Protein 3C8U (pdb70)

Radius of gyration: 16.97 Å; Cα contacts (8 Å, |Δi|>4): 370; chains: 1; bounding box: 39×45×42 Å

B-factor: mean 27.07, std 9.68, range [12.99, 68.15]

CATH classification: 3.40.50.300

Solvent-accessible surface area: 10186 Å² total

Foldseek 3Di:
DDLLVVLVLVVVLDDPPDPFAAEEEEAEAQQLPSVVNLAVSQVSNVVVVAREDEAELLFFDAPVVCVVVVNNLQRQAPVRGPLVVVLVQLVCRGHPAKDWAWDADVVVRHIGGRPDMDHNSHRYYYYYYHQCFFADPSSPVNVVSHSFYEYEDDDVSSLVSQLVVVVVVVDDNVRSNVSCVPRRVVRNVNSVVGGHDGRYYDD

Sequence (203 aa):
GTLAALCQGVLLERLDPRQPGRQLVALSGAPGSGKKSTLSNPLAAALSAQGLPAEEVVPDGFHLDNRLLEEPRGLLPRKGAPETFDFEEGFQRLCHALKHQERRVIYPLFDRARDIAIIAGAAEVGPECRRVAIIEGNYLLFDAPGWRDLTTAIWDVSIRLEVPADLEARLVQRWLDHGLNHDAAVARAQGNDLANARAIEEAARLPADLTWP

Nearest PDB structures (foldseek):
  3c8u-assembly1_A  TM=1.004E+00  e=7.555E-44  Ruegeria sp. TM1040
  5xmb-assembly2_D  TM=8.307E-01  e=5.964E-13  Mycobacterium tuberculosis H37Rv
  5xlw-assembly1_A  TM=7.956E-01  e=5.591E-13  Mycobacterium tuberculosis H37Rv
  5xlv-assembly1_B  TM=7.683E-01  e=6.785E-13  Mycobacterium tuberculosis H37Rv
  5xmb-assembly2_C  TM=8.214E-01  e=1.600E-11  Mycobacterium tuberculosis H37Rv

Organism: Ruegeria sp. (strain TM1040) (NCBI:txid292414)

Secondary structure (P-SEA, 3-state):
ccaaaaaaaaaaacccccccbbbbbbbbcccccccccaaaaaaaaaaaccccccccccccccaaaaaaaccccccccccccaaaaaaaaaaaaacccccccccccccccccccccccccccccccccccccccccccccccccccccbbbbbccccaaaaaaaaaaaaacccaaaaaaaaaccaaaaaaaaaacccccccccc

InterPro domains:
  IPR027417 P-loop containing nucleoside triphosphate hydrolase [G3DSA:3.40.50.300] (1-207)
  IPR027417 P-loop containing nucleoside triphosphate hydrolase [SSF52540] (10-201)

Structure (mmCIF, N/CA/C/O backbone):
data_3C8U
#
_entry.id   3C8U
#
_cell.length_a   102.280
_cell.length_b   102.280
_cell.length_c   116.630
_cell.angle_alpha   90.000
_cell.angle_beta   90.000
_cell.angle_gamma   120.000
#
_symmetry.space_group_name_H-M   'H 3 2'
#
loop_
_entity.id
_entity.type
_entity.pdbx_description
1 polymer Fructokinase
2 water water
#
loop_
_atom_site.group_PDB
_atom_site.id
_atom_site.type_symbol
_atom_site.label_atom_id
_atom_site.label_alt_id
_atom_site.label_comp_id
_atom_site.label_asym_id
_atom_site.label_entity_id
_atom_site.label_seq_id
_atom_site.pdbx_PDB_ins_code
_atom_site.Cartn_x
_atom_site.Cartn_y
_atom_site.Cartn_z
_atom_site.occupancy
_atom_site.B_iso_or_equiv
_atom_site.auth_seq_id
_atom_site.auth_comp_id
_atom_site.auth_asym_id
_atom_site.auth_atom_id
_atom_site.pdbx_PDB_model_num
ATOM 1 N N . GLY A 1 1 ? 4.405 22.454 43.723 1.00 55.80 0 GLY A N 1
ATOM 2 C CA . GLY A 1 1 ? 3.131 22.103 44.413 1.00 56.11 0 GLY A CA 1
ATOM 3 C C . GLY A 1 1 ? 3.369 20.968 45.381 1.00 54.51 0 GLY A C 1
ATOM 4 O O . GLY A 1 1 ? 2.443 20.257 45.800 1.00 56.15 0 GLY A O 1
ATOM 13 N N . THR A 1 3 ? 5.989 20.094 48.835 1.00 30.66 2 THR A N 1
ATOM 14 C CA . THR A 1 3 ? 6.980 20.469 49.832 1.00 26.81 2 THR A CA 1
ATOM 15 C C . THR A 1 3 ? 8.044 19.365 49.936 1.00 24.56 2 THR A C 1
ATOM 16 O O . THR A 1 3 ? 7.850 18.227 49.465 1.00 22.66 2 THR A O 1
ATOM 20 N N . LEU A 1 4 ? 9.183 19.726 50.511 1.00 22.40 3 LEU A N 1
ATOM 21 C CA . LEU A 1 4 ? 10.241 18.759 50.737 1.00 23.98 3 LEU A CA 1
ATOM 22 C C . LEU A 1 4 ? 9.693 17.710 51.692 1.00 22.24 3 LEU A C 1
ATOM 23 O O . LEU A 1 4 ? 10.026 16.547 51.606 1.00 19.24 3 LEU A O 1
ATOM 28 N N . ALA A 1 5 ? 8.815 18.135 52.587 1.00 23.11 4 ALA A N 1
ATOM 29 C CA . ALA A 1 5 ? 8.372 17.255 53.669 1.00 21.01 4 ALA A CA 1
ATOM 30 C C . ALA A 1 5 ? 7.553 16.149 53.044 1.00 20.65 4 ALA A C 1
ATOM 31 O O . ALA A 1 5 ? 7.663 14.981 53.414 1.00 19.09 4 ALA A O 1
ATOM 33 N N . ALA A 1 6 ? 6.766 16.538 52.049 1.00 19.75 5 ALA A N 1
ATOM 34 C CA . ALA A 1 6 ? 5.864 15.611 51.366 1.00 17.96 5 ALA A CA 1
ATOM 35 C C . ALA A 1 6 ? 6.663 14.700 50.436 1.00 21.73 5 ALA A C 1
ATOM 36 O O . ALA A 1 6 ? 6.319 13.533 50.245 1.00 18.90 5 ALA A O 1
ATOM 38 N N . LEU A 1 7 ? 7.755 15.243 49.898 1.00 20.50 6 LEU A N 1
ATOM 39 C CA . LEU A 1 7 ? 8.668 14.469 49.036 1.00 18.09 6 LEU A CA 1
ATOM 40 C C . LEU A 1 7 ? 9.328 13.379 49.874 1.00 20.90 6 LEU A C 1
ATOM 41 O O . LEU A 1 7 ? 9.380 12.220 49.493 1.00 20.34 6 LEU A O 1
ATOM 46 N N . CYS A 1 8 ? 9.821 13.780 51.037 1.00 16.82 7 CYS A N 1
ATOM 47 C CA . CYS A 1 8 ? 10.510 12.858 51.921 1.00 17.36 7 CYS A CA 1
ATOM 48 C C . CYS A 1 8 ? 9.562 11.721 52.282 1.00 15.44 7 CYS A C 1
ATOM 49 O O . CYS A 1 8 ? 9.889 10.547 52.175 1.00 15.00 7 CYS A O 1
ATOM 52 N N . GLN A 1 9 ? 8.341 12.099 52.628 1.00 16.43 8 GLN A N 1
ATOM 53 C CA . GLN A 1 9 ? 7.328 11.139 53.084 1.00 16.83 8 GLN A CA 1
ATOM 54 C C . GLN A 1 9 ? 6.929 10.211 51.940 1.00 15.58 8 GLN A C 1
ATOM 55 O O . GLN A 1 9 ? 6.817 9.005 52.129 1.00 15.44 8 GLN A O 1
ATOM 61 N N . GLY A 1 10 ? 6.837 10.780 50.742 1.00 16.89 9 GLY A N 1
ATOM 62 C CA . GLY A 1 10 ? 6.476 10.009 49.552 1.00 17.42 9 GLY A CA 1
ATOM 63 C C . GLY A 1 10 ? 7.508 8.961 49.190 1.00 18.39 9 GLY A C 1
ATOM 64 O O 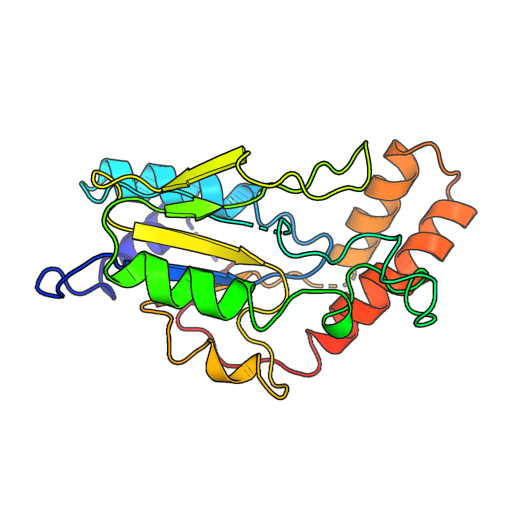. GLY A 1 10 ? 7.198 7.827 48.814 1.00 19.34 9 GLY A O 1
ATOM 65 N N . VAL A 1 11 ? 8.772 9.326 49.368 1.00 17.10 10 VAL A N 1
ATOM 66 C CA . VAL A 1 11 ? 9.871 8.383 49.155 1.00 17.01 10 VAL A CA 1
ATOM 67 C C . VAL A 1 11 ? 9.786 7.277 50.182 1.00 18.25 10 VAL A C 1
ATOM 68 O O . VAL A 1 11 ? 9.815 6.079 49.848 1.00 16.52 10 VAL A O 1
ATOM 72 N N . LEU A 1 12 ? 9.588 7.666 51.436 1.00 17.66 11 LEU A N 1
ATOM 73 C CA A LEU A 1 12 ? 9.559 6.677 52.519 0.50 16.68 11 LEU A CA 1
ATOM 74 C CA B LEU A 1 12 ? 9.541 6.709 52.555 0.50 17.60 11 LEU A CA 1
ATOM 75 C C . LEU A 1 12 ? 8.458 5.625 52.321 1.00 17.52 11 LEU A C 1
ATOM 76 O O . LEU A 1 12 ? 8.647 4.439 52.580 1.00 16.63 11 LEU A O 1
ATOM 85 N N . GLU A 1 13 ? 7.315 6.073 51.869 1.00 18.70 12 GLU A N 1
ATOM 86 C CA . GLU A 1 13 ? 6.136 5.207 51.706 1.00 21.47 12 GLU A CA 1
ATOM 87 C C . GLU A 1 13 ? 6.374 4.201 50.617 1.00 19.49 12 GLU A C 1
ATOM 88 O O . GLU A 1 13 ? 5.724 3.163 50.564 1.00 17.96 12 GLU A O 1
ATOM 94 N N . ARG A 1 14 ? 7.270 4.548 49.724 1.00 16.66 13 ARG A N 1
ATOM 95 C CA . ARG A 1 14 ? 7.509 3.731 48.529 1.00 17.55 13 ARG A CA 1
ATOM 96 C C . ARG A 1 14 ? 8.687 2.783 48.689 1.00 18.49 13 ARG A C 1
ATOM 97 O O . ARG A 1 14 ? 8.852 1.830 47.921 1.00 19.55 13 ARG A O 1
ATOM 105 N N . LEU A 1 15 ? 9.494 3.045 49.702 1.00 16.51 14 LEU A N 1
ATOM 106 C CA . LEU A 1 15 ? 10.620 2.146 50.045 1.00 16.62 14 LEU A CA 1
ATOM 107 C C . LEU A 1 15 ? 10.067 0.950 50.805 1.00 19.57 14 LEU A C 1
ATOM 108 O O . LEU A 1 15 ? 8.983 0.996 51.337 1.00 22.09 14 LEU A O 1
ATOM 113 N N . ASP A 1 16 ? 10.817 -0.126 50.836 1.00 20.32 15 ASP A N 1
ATOM 114 C CA . ASP A 1 16 ? 10.371 -1.384 51.448 1.00 21.52 15 ASP A CA 1
ATOM 115 C C . ASP A 1 16 ? 11.333 -1.710 52.580 1.00 21.35 15 ASP A C 1
ATOM 116 O O . ASP A 1 16 ? 12.474 -2.089 52.330 1.00 19.10 15 ASP A O 1
ATOM 121 N N . PRO A 1 17 ? 10.891 -1.538 53.807 1.00 21.28 16 PRO A N 1
ATOM 122 C CA . PRO A 1 17 ? 11.723 -1.736 55.003 1.00 24.73 16 PRO A CA 1
ATOM 123 C C . PRO A 1 17 ? 12.276 -3.158 55.102 1.00 26.37 16 PRO A C 1
ATOM 124 O O . PRO A 1 17 ? 13.296 -3.386 55.750 1.00 28.05 16 PRO A O 1
ATOM 128 N N . ARG A 1 18 ? 11.611 -4.100 54.437 1.00 22.40 17 ARG A N 1
ATOM 129 C CA . ARG A 1 18 ? 12.016 -5.518 54.548 1.00 21.68 17 ARG A CA 1
ATOM 130 C C . ARG A 1 18 ? 13.013 -5.914 53.475 1.00 18.80 17 ARG A C 1
ATOM 131 O O . ARG A 1 18 ? 13.531 -7.024 53.458 1.00 21.02 17 ARG A O 1
ATOM 139 N N . GLN A 1 19 ? 13.291 -4.980 52.589 1.00 19.80 18 GLN A N 1
ATOM 140 C CA . GLN A 1 19 ? 14.139 -5.272 51.423 1.00 20.06 18 GLN A CA 1
ATOM 141 C C . GLN A 1 19 ? 15.622 -5.418 51.820 1.00 24.62 18 GLN A C 1
ATOM 142 O O . GLN A 1 19 ? 16.205 -4.525 52.418 1.00 27.92 18 GLN A O 1
ATOM 148 N N . PRO A 1 20 ? 16.233 -6.558 51.491 1.00 28.44 19 PRO A N 1
ATOM 149 C CA . PRO A 1 20 ? 17.654 -6.669 51.822 1.00 30.24 19 PRO A CA 1
ATOM 150 C C . PRO A 1 20 ? 18.531 -5.692 51.065 1.00 27.70 19 PRO A C 1
ATOM 151 O O . PRO A 1 20 ? 18.324 -5.387 49.890 1.00 26.96 19 PRO A O 1
ATOM 155 N N . GLY A 1 21 ? 19.521 -5.216 51.790 1.00 25.69 20 GLY A N 1
ATOM 156 C CA . GLY A 1 21 ? 20.589 -4.445 51.188 1.00 24.90 20 GLY A CA 1
ATOM 157 C C . GLY A 1 21 ? 20.237 -2.986 51.157 1.00 24.20 20 GLY A C 1
ATOM 158 O O . GLY A 1 21 ? 19.348 -2.526 51.832 1.00 24.71 20 GLY A O 1
ATOM 159 N N . ARG A 1 22 ? 20.940 -2.264 50.321 1.00 21.27 21 ARG A N 1
ATOM 160 C CA . ARG A 1 22 ? 20.792 -0.830 50.280 1.00 18.24 21 ARG A CA 1
ATOM 161 C C . ARG A 1 22 ? 19.759 -0.460 49.218 1.00 19.92 21 ARG A C 1
ATOM 162 O O . ARG A 1 22 ? 19.654 -1.097 48.162 1.00 22.77 21 ARG A O 1
ATOM 170 N N . GLN A 1 23 ? 18.992 0.573 49.512 1.00 20.40 22 GLN A N 1
ATOM 171 C CA . GLN A 1 23 ? 17.972 1.089 48.575 1.00 19.97 22 GLN A CA 1
ATOM 172 C C . GLN A 1 23 ? 18.509 2.287 47.797 1.00 19.52 22 GLN A C 1
ATOM 173 O O . GLN A 1 23 ? 19.297 3.076 48.302 1.00 20.70 22 GLN A O 1
ATOM 179 N N . LEU A 1 24 ? 18.112 2.326 46.535 1.00 17.05 23 LEU A N 1
ATOM 180 C CA . LEU A 1 24 ? 18.470 3.394 45.578 1.00 18.66 23 LEU A CA 1
ATOM 181 C C . LEU A 1 24 ? 17.285 4.266 45.190 1.00 17.51 23 LEU A C 1
ATOM 182 O O . LEU A 1 24 ? 16.223 3.816 44.753 1.00 18.86 23 LEU A O 1
ATOM 187 N N . VAL A 1 25 ? 17.510 5.547 45.355 1.00 17.83 24 VAL A N 1
ATOM 188 C CA . VAL A 1 25 ? 16.575 6.572 44.931 1.00 14.96 24 VAL A CA 1
ATOM 189 C C . VAL A 1 25 ? 17.232 7.456 43.906 1.00 16.79 24 VAL A C 1
ATOM 190 O O . VAL A 1 25 ? 18.282 8.060 44.151 1.00 16.74 24 VAL A O 1
ATOM 194 N N . ALA A 1 26 ? 16.608 7.502 42.735 1.00 18.10 25 ALA A N 1
ATOM 195 C CA . ALA A 1 26 ? 17.091 8.320 41.605 1.00 18.74 25 ALA A CA 1
ATOM 196 C C . ALA A 1 26 ? 16.449 9.700 41.581 1.00 17.71 25 ALA A C 1
ATOM 197 O O . ALA A 1 26 ? 15.243 9.844 41.739 1.00 18.08 25 ALA A O 1
ATOM 199 N N . LEU A 1 27 ? 17.292 10.717 41.421 1.00 17.46 26 LEU A N 1
ATOM 200 C CA . LEU A 1 27 ? 16.829 12.090 41.168 1.00 18.49 26 LEU A CA 1
ATOM 201 C C . LEU A 1 27 ? 17.425 12.517 39.848 1.00 17.86 26 LEU A C 1
ATOM 202 O O . LEU A 1 27 ? 18.635 12.682 39.726 1.00 18.42 26 LEU A O 1
ATOM 207 N N . SER A 1 28 ? 16.565 12.599 38.847 1.00 19.92 27 SER A N 1
ATOM 208 C CA . SER A 1 28 ? 16.967 12.908 37.478 1.00 20.14 27 SER A CA 1
ATOM 209 C C . SER A 1 28 ? 16.542 14.316 37.119 1.00 20.50 27 SER A C 1
ATOM 210 O O . SER A 1 28 ? 15.380 14.711 37.276 1.00 18.87 27 SER A O 1
ATOM 213 N N . GLY A 1 29 ? 17.537 15.074 36.681 1.00 23.02 28 GLY A N 1
ATOM 214 C CA . GLY A 1 29 ? 17.332 16.417 36.156 1.00 24.42 28 GLY A CA 1
ATOM 215 C C . GLY A 1 29 ? 17.903 16.619 34.770 1.00 26.87 28 GLY A C 1
ATOM 216 O O . GLY A 1 29 ? 18.072 15.691 33.980 1.00 30.44 28 GLY A O 1
ATOM 217 N N . ALA A 1 30 ? 18.130 17.881 34.475 1.00 26.99 29 ALA A N 1
ATOM 218 C CA . ALA A 1 30 ? 18.809 18.321 33.271 1.00 23.95 29 ALA A CA 1
ATOM 219 C C . ALA A 1 30 ? 19.882 19.333 33.682 1.00 25.14 29 ALA A C 1
ATOM 220 O O . ALA A 1 30 ? 19.857 19.840 34.811 1.00 24.35 29 ALA A O 1
ATOM 222 N N . PRO A 1 31 ? 20.855 19.590 32.791 1.00 25.61 30 PRO A N 1
ATOM 223 C CA . PRO A 1 31 ? 21.807 20.657 33.041 1.00 26.31 30 PRO A CA 1
ATOM 224 C C . PRO A 1 31 ? 21.083 21.955 33.361 1.00 25.52 30 PRO A C 1
ATOM 225 O O . PRO A 1 31 ? 20.170 22.384 32.647 1.00 23.32 30 PRO A O 1
ATOM 229 N N . GLY A 1 32 ? 21.516 22.536 34.469 1.00 26.28 31 GLY A N 1
ATOM 230 C CA . GLY A 1 32 ? 20.970 23.784 34.982 1.00 28.15 31 GLY A CA 1
ATOM 231 C C . GLY A 1 32 ? 19.796 23.598 35.909 1.00 28.25 31 GLY A C 1
ATOM 232 O O . GLY A 1 32 ? 19.184 24.565 36.339 1.00 29.72 31 GLY A O 1
ATOM 233 N N . SER A 1 33 ? 19.455 22.351 36.200 1.00 26.11 32 SER A N 1
ATOM 234 C CA . SER A 1 33 ? 18.224 22.083 36.981 1.00 25.53 32 SER A CA 1
ATOM 235 C C . SER A 1 33 ? 18.411 22.355 38.478 1.00 24.70 32 SER A C 1
ATOM 236 O O . SER A 1 33 ? 17.446 22.441 39.236 1.00 27.28 32 SER A O 1
ATOM 239 N N . GLY A 1 34 ? 19.663 22.468 38.884 1.00 21.52 33 GLY A N 1
ATOM 240 C CA . GLY A 1 34 ? 20.009 22.655 40.312 1.00 24.01 33 GLY A CA 1
ATOM 241 C C . GLY A 1 34 ? 19.634 21.450 41.172 1.00 25.62 33 GLY A C 1
ATOM 242 O O . GLY A 1 34 ? 19.191 21.564 42.314 1.00 25.58 33 GLY A O 1
ATOM 243 N N . LYS A 1 35 ? 19.804 20.274 40.603 1.00 22.88 34 LYS A N 1
ATOM 244 C CA A LYS A 1 35 ? 19.358 19.051 41.278 0.50 20.79 34 LYS A CA 1
ATOM 245 C CA B LYS A 1 35 ? 19.373 19.039 41.267 0.50 20.99 34 LYS A CA 1
ATOM 246 C C . LYS A 1 35 ? 20.066 18.823 42.625 1.00 20.02 34 LYS A C 1
ATOM 247 O O . LYS A 1 35 ? 19.477 18.305 43.561 1.00 18.09 34 LYS A O 1
ATOM 258 N N . SER A 1 36 ? 21.313 19.250 42.744 1.00 18.96 35 SER A N 1
ATOM 259 C CA . SER A 1 36 ? 22.030 19.038 44.008 1.00 18.40 35 SER A CA 1
ATOM 260 C C . SER A 1 36 ? 21.423 19.818 45.180 1.00 19.23 35 SER A C 1
ATOM 261 O O . SER A 1 36 ? 21.610 19.463 46.352 1.00 18.44 35 SER A O 1
ATOM 264 N N . THR A 1 37 ? 20.683 20.877 44.856 1.00 16.52 36 THR A N 1
ATOM 265 C CA . THR A 1 37 ? 20.039 21.708 45.891 1.00 19.27 36 THR A CA 1
ATOM 266 C C . THR A 1 37 ? 18.743 21.086 46.430 1.00 19.65 36 THR A C 1
ATOM 267 O O . THR A 1 37 ? 18.215 21.507 47.470 1.00 19.08 36 THR A O 1
ATOM 271 N N . LEU A 1 38 ? 18.281 20.061 45.732 1.00 18.60 37 LEU A N 1
ATOM 272 C CA . LEU A 1 38 ? 17.128 19.231 46.159 1.00 19.71 37 LEU A CA 1
ATOM 273 C C . LEU A 1 38 ? 17.578 17.891 46.788 1.00 21.59 37 LEU A C 1
ATOM 274 O O . LEU A 1 38 ? 17.097 17.478 47.846 1.00 18.95 37 LEU A O 1
ATOM 279 N N . SER A 1 39 ? 18.556 17.238 46.172 1.00 20.99 38 SER A N 1
ATOM 280 C CA . SER A 1 39 ? 18.945 15.887 46.626 1.00 20.10 38 SER A CA 1
ATOM 281 C C . SER A 1 39 ? 19.479 15.886 48.052 1.00 18.43 38 SER A C 1
ATOM 282 O O . SER A 1 39 ? 19.159 15.018 48.879 1.00 18.21 38 SER A O 1
ATOM 285 N N . ASN A 1 40 ? 20.315 16.882 48.333 1.00 18.59 39 ASN A N 1
ATOM 286 C CA . ASN A 1 40 ? 20.962 16.987 49.646 1.00 18.68 39 ASN A CA 1
ATOM 287 C C . ASN A 1 40 ? 19.972 17.212 50.812 1.00 18.68 39 ASN A C 1
ATOM 288 O O . ASN A 1 40 ? 20.035 16.494 51.824 1.00 19.66 39 ASN A O 1
ATOM 293 N N . PRO A 1 41 ? 19.037 18.175 50.668 1.00 18.78 40 PRO A N 1
ATOM 294 C CA . PRO A 1 41 ? 18.049 18.318 51.717 1.00 20.14 40 PRO A CA 1
ATOM 295 C C . PRO A 1 41 ? 17.135 17.104 51.854 1.00 20.59 40 PRO A C 1
ATOM 296 O O . PRO A 1 41 ? 16.710 16.780 52.950 1.00 18.37 40 PRO A O 1
ATOM 300 N N . LEU A 1 42 ? 16.899 16.427 50.735 1.00 20.02 41 LEU A N 1
ATOM 301 C CA . LEU A 1 42 ? 16.100 15.192 50.747 1.00 19.88 41 LEU A CA 1
ATOM 302 C C . LEU A 1 42 ? 16.828 14.103 51.518 1.00 19.61 41 LEU A C 1
ATOM 303 O O . LEU A 1 42 ? 16.213 13.388 52.294 1.00 18.68 41 LEU A O 1
ATOM 308 N N . ALA A 1 43 ? 18.151 14.001 51.302 1.00 18.42 42 ALA A N 1
ATOM 309 C CA . ALA A 1 43 ? 18.991 13.050 52.042 1.00 17.68 42 ALA A CA 1
ATOM 310 C C . ALA A 1 43 ? 18.907 13.311 53.543 1.00 18.42 42 ALA A C 1
ATOM 311 O O . ALA A 1 43 ? 18.817 12.387 54.369 1.00 18.73 42 ALA A O 1
ATOM 313 N N . ALA A 1 44 ? 18.905 14.586 53.897 1.00 19.69 43 ALA A N 1
ATOM 314 C CA . ALA A 1 44 ? 18.927 14.990 55.307 1.00 20.26 43 ALA A CA 1
ATOM 315 C C . ALA A 1 44 ? 17.558 14.688 55.954 1.00 20.90 43 ALA A C 1
ATOM 316 O O . ALA A 1 44 ? 17.467 14.273 57.092 1.00 23.56 43 ALA A O 1
ATOM 318 N N . ALA A 1 45 ? 16.511 14.881 55.169 1.00 18.54 44 ALA A N 1
ATOM 319 C CA . ALA A 1 45 ? 15.132 14.691 55.632 1.00 18.30 44 ALA A CA 1
ATOM 320 C C . ALA A 1 45 ? 14.898 13.216 55.910 1.00 18.01 44 ALA A C 1
ATOM 321 O O . ALA A 1 45 ? 14.330 12.843 56.935 1.00 18.24 44 ALA A O 1
ATOM 323 N N . LEU A 1 46 ? 15.429 12.378 55.027 1.00 16.12 45 LEU A N 1
ATOM 324 C CA . LEU A 1 46 ? 15.250 10.908 55.156 1.00 17.05 45 LEU A CA 1
ATOM 325 C C . LEU A 1 46 ? 16.054 10.387 56.362 1.00 20.91 45 LEU A C 1
ATOM 326 O O . LEU A 1 46 ? 15.574 9.583 57.188 1.00 21.60 45 LEU A O 1
ATOM 331 N N . SER A 1 47 ? 17.277 10.883 56.471 1.00 19.76 46 SER A N 1
ATOM 332 C CA . SER A 1 47 ? 18.133 10.512 57.581 1.00 20.59 46 SER A CA 1
ATOM 333 C C . SER A 1 47 ? 17.413 10.819 58.911 1.00 19.35 46 SER A C 1
ATOM 334 O O . SER A 1 47 ? 17.451 10.020 59.863 1.00 22.59 46 SER A O 1
ATOM 337 N N . ALA A 1 48 ? 16.705 11.931 58.940 1.00 19.03 47 ALA A N 1
ATOM 338 C CA . ALA A 1 48 ? 16.043 12.409 60.173 1.00 19.51 47 ALA A CA 1
ATOM 339 C C . ALA A 1 48 ? 14.852 11.514 60.528 1.00 21.19 47 ALA A C 1
ATOM 340 O O . ALA A 1 48 ? 14.348 11.527 61.662 1.00 22.55 47 ALA A O 1
ATOM 342 N N . GLN A 1 49 ? 14.418 10.743 59.539 1.00 18.50 48 GLN A N 1
ATOM 343 C CA . GLN A 1 49 ? 13.271 9.844 59.699 1.00 19.11 48 GLN A CA 1
ATOM 344 C C . GLN A 1 49 ? 13.772 8.427 59.848 1.00 18.39 48 GLN A C 1
ATOM 345 O O . GLN A 1 49 ? 13.026 7.476 59.628 1.00 21.61 48 GLN A O 1
ATOM 351 N N . GLY A 1 50 ? 15.058 8.328 60.162 1.00 20.15 49 GLY A N 1
ATOM 352 C CA . GLY A 1 50 ? 15.705 7.041 60.536 1.00 21.50 49 GLY A CA 1
ATOM 353 C C . GLY A 1 50 ? 16.208 6.214 59.380 1.00 24.56 49 GLY A C 1
ATOM 354 O O . GLY A 1 50 ? 16.494 5.013 59.514 1.00 27.39 49 GLY A O 1
ATOM 355 N N . LEU A 1 51 ? 16.302 6.860 58.222 1.00 22.96 50 LEU A N 1
ATOM 356 C CA . LEU A 1 51 ? 16.862 6.224 57.027 1.00 24.03 50 LEU A CA 1
ATOM 357 C C . LEU A 1 51 ? 18.093 6.993 56.564 1.00 23.34 50 LEU A C 1
ATOM 358 O O . LEU A 1 51 ? 17.978 7.884 55.748 1.00 22.24 50 LEU A O 1
ATOM 363 N N . PRO A 1 52 ? 19.278 6.637 57.076 1.00 26.59 51 PRO A N 1
ATOM 364 C CA . PRO A 1 52 ? 20.507 7.338 56.704 1.00 23.74 51 PRO A CA 1
ATOM 365 C C . PRO A 1 52 ? 20.747 7.282 55.219 1.00 20.65 51 PRO A C 1
ATOM 366 O O . PRO A 1 52 ? 20.847 6.231 54.627 1.00 19.58 51 PRO A O 1
ATOM 370 N N . ALA A 1 53 ? 20.784 8.466 54.653 1.00 20.42 52 ALA A N 1
ATOM 371 C CA . ALA A 1 53 ? 20.828 8.672 53.217 1.00 17.68 52 ALA A CA 1
ATOM 372 C C . ALA A 1 53 ? 21.953 9.585 52.865 1.00 21.04 52 ALA A C 1
ATOM 373 O O . ALA A 1 53 ? 22.336 10.467 53.634 1.00 22.98 52 ALA A O 1
ATOM 375 N N . GLU A 1 54 ? 22.486 9.334 51.681 1.00 20.43 53 GLU A N 1
ATOM 376 C CA A GLU A 1 54 ? 23.530 10.162 51.074 0.50 21.78 53 GLU A CA 1
ATOM 377 C CA B GLU A 1 54 ? 23.437 10.258 51.075 0.50 19.82 53 GLU A CA 1
ATOM 378 C C . GLU A 1 54 ? 23.346 10.302 49.572 1.00 18.03 53 GLU A C 1
ATOM 379 O O . GLU A 1 54 ? 22.752 9.449 48.929 1.00 20.17 53 GLU A O 1
ATOM 390 N N . VAL A 1 55 ? 23.898 11.381 49.048 1.00 17.82 54 VAL A N 1
ATOM 391 C CA . VAL A 1 55 ? 23.789 11.703 47.627 1.00 18.75 54 VAL A CA 1
ATOM 392 C C . VAL A 1 55 ? 25.026 11.200 46.886 1.00 19.56 54 VAL A C 1
ATOM 393 O O . VAL A 1 55 ? 26.151 11.511 47.255 1.00 19.09 54 VAL A O 1
ATOM 397 N N . VAL A 1 56 ? 24.779 10.426 45.835 1.00 19.83 55 VAL A N 1
ATOM 398 C CA . VAL A 1 56 ? 25.836 9.859 44.984 1.00 18.67 55 VAL A CA 1
ATOM 399 C C . VAL A 1 56 ? 25.695 10.466 43.574 1.00 19.28 55 VAL A C 1
ATOM 400 O O . VAL A 1 56 ? 24.785 10.126 42.814 1.00 18.74 55 VAL A O 1
ATOM 404 N N . PRO A 1 57 ? 26.559 11.421 43.220 1.00 20.24 56 PRO A N 1
ATOM 405 C CA . PRO A 1 57 ? 26.419 11.938 41.855 1.00 20.91 56 PRO A CA 1
ATOM 406 C C . PRO A 1 57 ? 26.989 11.043 40.769 1.00 20.72 56 PRO A C 1
ATOM 407 O O . PRO A 1 57 ? 27.981 10.328 40.980 1.00 19.61 56 PRO A O 1
ATOM 419 N N . ASP A 1 59 ? 28.307 12.327 38.059 1.00 21.24 58 ASP A N 1
ATOM 420 C CA . ASP A 1 59 ? 29.258 13.157 37.302 1.00 21.23 58 ASP A CA 1
ATOM 421 C C . ASP A 1 59 ? 30.670 12.574 37.268 1.00 21.03 58 ASP A C 1
ATOM 422 O O . ASP A 1 59 ? 31.466 12.849 36.359 1.00 21.93 58 ASP A O 1
ATOM 427 N N . GLY A 1 60 ? 30.967 11.794 38.290 1.00 17.52 59 GLY A N 1
ATOM 428 C CA . GLY A 1 60 ? 32.300 11.190 38.456 1.00 17.91 59 GLY A CA 1
ATOM 429 C C . GLY A 1 60 ? 32.601 10.223 37.335 1.00 17.54 59 GLY A C 1
ATOM 430 O O . GLY A 1 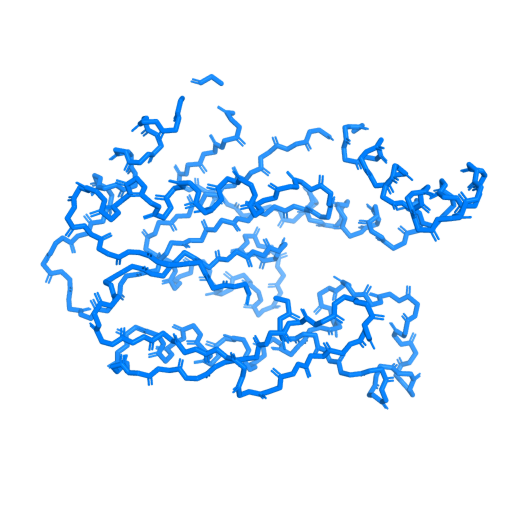60 ? 33.724 9.750 37.174 1.00 16.91 59 GLY A O 1
ATOM 431 N N . PHE A 1 61 ? 31.566 9.946 36.552 1.00 19.26 60 PHE A N 1
ATOM 432 C CA . PHE A 1 61 ? 31.633 8.949 35.486 1.00 17.90 60 PHE A CA 1
ATOM 433 C C . PHE A 1 61 ? 31.828 9.530 34.112 1.00 16.19 60 PHE A C 1
ATOM 434 O O . PHE A 1 61 ? 31.783 8.821 33.118 1.00 18.37 60 PHE A O 1
ATOM 442 N N . HIS A 1 62 ? 32.087 10.830 34.066 1.00 19.73 61 HIS A N 1
ATOM 443 C CA . HIS A 1 62 ? 32.535 11.419 32.805 1.00 19.17 61 HIS A CA 1
ATOM 444 C C . HIS A 1 62 ? 33.801 10.702 32.378 1.00 17.72 61 HIS A C 1
ATOM 445 O O . HIS A 1 62 ? 34.692 10.397 33.185 1.00 19.34 61 HIS A O 1
ATOM 452 N N . LEU A 1 63 ? 33.915 10.501 31.079 1.00 19.68 62 LEU A N 1
ATOM 453 C CA . LEU A 1 63 ? 35.201 10.105 30.507 1.00 16.02 62 LEU A CA 1
ATOM 454 C C . LEU A 1 63 ? 36.164 11.276 30.598 1.00 18.40 62 LEU A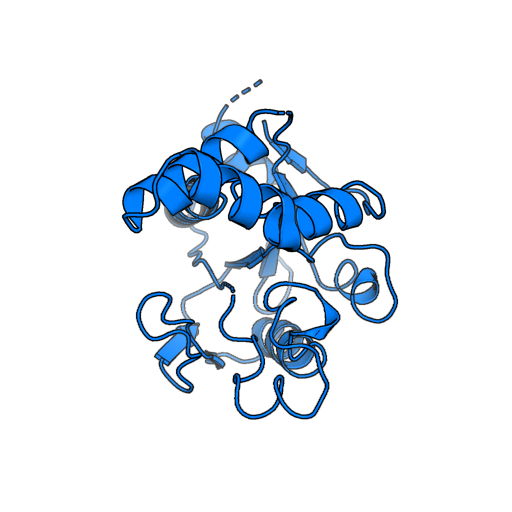 C 1
ATOM 455 O O . LEU A 1 63 ? 35.748 12.433 30.563 1.00 19.59 62 LEU A O 1
ATOM 460 N N . ASP A 1 64 ? 37.461 10.967 30.628 1.00 18.34 63 ASP A N 1
ATOM 461 C CA . ASP A 1 64 ? 38.491 12.013 30.627 1.00 18.38 63 ASP A CA 1
ATOM 462 C C . ASP A 1 64 ? 38.603 12.613 29.235 1.00 19.33 63 ASP A C 1
ATOM 463 O O . ASP A 1 64 ? 38.343 11.960 28.225 1.00 21.45 63 ASP A O 1
ATOM 468 N N . ASN A 1 65 ? 39.049 13.852 29.199 1.00 21.66 64 ASN A N 1
ATOM 469 C CA . ASN A 1 65 ? 39.231 14.577 27.937 1.00 20.48 64 ASN A CA 1
ATOM 470 C C . ASN A 1 65 ? 40.186 13.844 26.992 1.00 22.30 64 ASN A C 1
ATOM 471 O O . ASN A 1 65 ? 40.095 13.963 25.777 1.00 22.94 64 ASN A O 1
ATOM 476 N N . ARG A 1 66 ? 41.092 13.062 27.573 1.00 22.52 65 ARG A N 1
ATOM 477 C CA . ARG A 1 66 ? 42.146 12.412 26.790 1.00 21.87 65 ARG A CA 1
ATOM 478 C C . ARG A 1 66 ? 41.544 11.249 26.019 1.00 22.22 65 ARG A C 1
ATOM 479 O O . ARG A 1 66 ? 42.093 10.777 25.039 1.00 19.29 65 ARG A O 1
ATOM 487 N N . LEU A 1 67 ? 40.359 10.830 26.447 1.00 21.69 66 LEU A N 1
ATOM 488 C CA . LEU A 1 67 ? 39.619 9.809 25.720 1.00 20.94 66 LEU A CA 1
ATOM 489 C C . LEU A 1 67 ? 38.642 10.473 24.749 1.00 23.45 6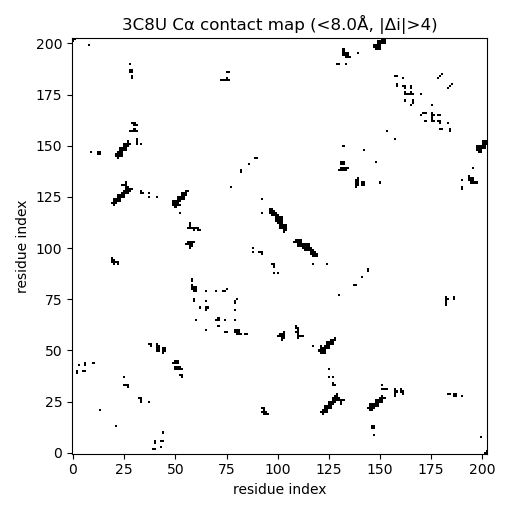6 LEU A C 1
ATOM 490 O O . LEU A 1 67 ? 38.445 10.003 23.626 1.00 22.80 66 LEU A O 1
ATOM 495 N N . LEU A 1 68 ? 38.019 1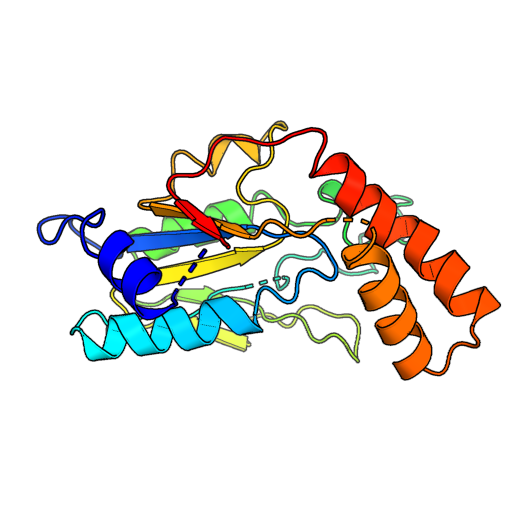1.552 25.218 1.00 22.89 67 LEU A N 1
ATOM 496 C CA . LEU A 1 68 ? 36.962 12.216 24.452 1.00 23.05 67 LEU A CA 1
ATOM 497 C C . LEU A 1 68 ? 37.513 12.823 23.169 1.00 25.96 67 LEU A C 1
ATOM 498 O O . LEU A 1 68 ? 36.900 12.751 22.091 1.00 25.64 67 LEU A O 1
ATOM 503 N N . GLU A 1 69 ? 38.710 13.372 23.285 1.00 25.95 68 GLU A N 1
ATOM 504 C CA A GLU A 1 69 ? 39.293 14.174 22.204 0.50 28.25 68 GLU A CA 1
ATOM 505 C CA B GLU A 1 69 ? 39.267 14.184 22.186 0.50 27.99 68 GLU A CA 1
ATOM 506 C C . GLU A 1 69 ? 39.470 13.377 20.907 1.00 26.78 68 GLU A C 1
ATOM 507 O O . GLU A 1 69 ? 38.987 13.770 19.862 1.00 24.75 68 GLU A O 1
ATOM 518 N N . PRO A 1 70 ? 40.173 12.249 20.986 1.00 27.46 69 PRO A N 1
ATOM 519 C CA . PRO A 1 70 ? 40.393 11.481 19.767 1.00 28.07 69 PRO A CA 1
ATOM 520 C C . PRO A 1 70 ? 39.111 10.892 19.168 1.00 26.40 69 PRO A C 1
ATOM 521 O O . PRO A 1 70 ? 39.117 10.392 18.028 1.00 24.41 69 PRO A O 1
ATOM 525 N N . ARG A 1 71 ? 38.033 10.977 19.928 1.00 27.58 70 ARG A N 1
ATOM 526 C CA . ARG A 1 71 ? 36.739 10.372 19.531 1.00 27.18 70 ARG A CA 1
ATOM 527 C C . ARG A 1 71 ? 35.834 11.421 18.958 1.00 26.94 70 ARG A C 1
ATOM 528 O O . ARG A 1 71 ? 34.708 11.149 18.529 1.00 30.26 70 ARG A O 1
ATOM 536 N N . GLY A 1 72 ? 36.353 12.631 18.979 1.00 23.99 71 GLY A N 1
ATOM 537 C CA . GLY A 1 72 ? 35.651 13.782 18.448 1.00 26.56 71 GLY A CA 1
ATOM 538 C C . GLY A 1 72 ? 34.531 14.304 19.333 1.00 27.23 71 GLY A C 1
ATOM 539 O O . GLY A 1 72 ? 33.731 15.134 18.906 1.00 23.73 71 GLY A O 1
ATOM 540 N N . LEU A 1 73 ? 34.521 13.821 20.574 1.00 27.31 72 LEU A N 1
ATOM 541 C CA . LEU A 1 73 ? 33.445 14.097 21.549 1.00 26.31 72 LEU A CA 1
ATOM 542 C C . LEU A 1 73 ? 33.700 15.275 22.500 1.00 26.11 72 LEU A C 1
ATOM 543 O O . LEU A 1 73 ? 32.865 15.634 23.334 1.00 25.74 72 LEU A O 1
ATOM 548 N N . LEU A 1 74 ? 34.850 15.903 22.375 1.00 23.14 73 LEU A N 1
ATOM 549 C CA . LEU A 1 74 ? 35.215 16.882 23.386 1.00 25.07 73 LEU A CA 1
ATOM 550 C C . LEU A 1 74 ? 34.192 18.033 23.450 1.00 26.75 73 LEU A C 1
ATOM 551 O O . LEU A 1 74 ? 33.809 18.499 24.537 1.00 27.66 73 LEU A O 1
ATOM 556 N N . PRO A 1 75 ? 33.743 18.517 22.290 1.00 26.86 74 PRO A N 1
ATOM 557 C CA . PRO A 1 75 ? 32.798 19.643 22.355 1.00 26.51 74 PRO A CA 1
ATOM 558 C C . PRO A 1 75 ? 31.418 19.292 22.910 1.00 25.98 74 PRO A C 1
ATOM 559 O O . PRO A 1 75 ? 30.616 20.185 23.197 1.00 25.19 74 PRO A O 1
ATOM 563 N N . ARG A 1 76 ? 31.162 18.007 23.094 1.00 23.36 75 ARG A N 1
ATOM 564 C CA . ARG A 1 76 ? 29.861 17.534 23.589 1.00 22.94 75 ARG A CA 1
ATOM 565 C C . ARG A 1 76 ? 29.961 16.910 24.986 1.00 21.31 75 ARG A C 1
ATOM 566 O O . ARG A 1 76 ? 29.060 16.198 25.450 1.00 20.79 75 ARG A O 1
ATOM 574 N N . LYS A 1 77 ? 31.070 17.172 25.652 1.00 20.78 76 LYS A N 1
ATOM 575 C CA . LYS A 1 77 ? 31.245 16.693 27.022 1.00 22.86 76 LYS A CA 1
ATOM 576 C C . LYS A 1 77 ? 30.029 17.046 27.823 1.00 24.35 76 LYS A C 1
ATOM 577 O O . LYS A 1 77 ? 29.610 18.193 27.858 1.00 24.49 76 LYS A O 1
ATOM 583 N N . GLY A 1 78 ? 29.436 16.034 28.439 1.00 20.82 77 GLY A N 1
ATOM 584 C CA . GLY A 1 78 ? 28.185 16.210 29.151 1.00 20.59 77 GLY A CA 1
ATOM 585 C C . GLY A 1 78 ? 27.063 15.424 28.531 1.00 19.39 77 GLY A C 1
ATOM 586 O O . GLY A 1 78 ? 26.086 15.083 29.196 1.00 18.86 77 GLY A O 1
ATOM 587 N N . ALA A 1 79 ? 27.206 15.163 27.246 1.00 19.46 78 ALA A N 1
ATOM 588 C CA . ALA A 1 79 ? 26.266 14.307 26.519 1.00 19.51 78 ALA A CA 1
ATOM 589 C C . ALA A 1 79 ? 26.380 12.864 27.020 1.00 18.21 78 ALA A C 1
ATOM 590 O O . ALA A 1 79 ? 27.434 12.451 27.535 1.00 18.27 78 ALA A O 1
ATOM 592 N N . PRO A 1 80 ? 25.319 12.069 26.846 1.00 17.67 79 PRO A N 1
ATOM 593 C CA . PRO A 1 80 ? 25.325 10.732 27.435 1.00 17.90 79 PRO A CA 1
ATOM 594 C C . PRO A 1 80 ? 26.521 9.908 26.974 1.00 19.65 79 PRO A C 1
ATOM 595 O O . PRO A 1 80 ? 27.093 9.142 27.737 1.00 18.72 79 PRO A O 1
ATOM 599 N N . GLU A 1 81 ? 26.874 10.054 25.704 1.00 19.25 80 GLU A N 1
ATOM 600 C CA . GLU A 1 81 ? 27.937 9.211 25.129 1.00 18.38 80 GLU A CA 1
ATOM 601 C C . GLU A 1 81 ? 29.329 9.588 25.658 1.00 18.25 80 GLU A C 1
ATOM 602 O O . GLU A 1 81 ? 30.330 8.880 25.455 1.00 22.76 80 GLU A O 1
ATOM 608 N N . THR A 1 82 ? 29.371 10.666 26.406 1.00 17.23 81 THR A N 1
ATOM 609 C CA . THR A 1 82 ? 30.603 11.109 27.046 1.00 18.38 81 THR A CA 1
ATOM 610 C C . THR A 1 82 ? 30.771 10.576 28.467 1.00 18.79 81 THR A C 1
ATOM 611 O O . THR A 1 82 ? 31.723 10.898 29.158 1.00 17.87 81 THR A O 1
ATOM 615 N N . PHE A 1 83 ? 29.851 9.723 28.875 1.00 20.28 82 PHE A N 1
ATOM 616 C CA . PHE A 1 83 ? 29.934 9.072 30.197 1.00 19.79 82 PHE A CA 1
ATOM 617 C C . PHE A 1 83 ? 30.357 7.618 30.071 1.00 20.17 82 PHE A C 1
ATOM 618 O O . PHE A 1 83 ? 30.102 6.970 29.069 1.00 18.86 82 PHE A O 1
ATOM 626 N N . ASP A 1 84 ? 31.034 7.146 31.109 1.00 18.13 83 ASP A N 1
ATOM 627 C CA . ASP A 1 84 ? 31.318 5.712 31.277 1.00 18.33 83 ASP A CA 1
ATOM 628 C C . ASP A 1 84 ? 30.058 5.021 31.767 1.00 18.62 83 ASP A C 1
ATOM 629 O O . ASP A 1 84 ? 29.888 4.787 32.962 1.00 21.00 83 ASP A O 1
ATOM 634 N N . PHE A 1 85 ? 29.154 4.721 30.836 1.00 19.62 84 PHE A N 1
ATOM 635 C CA . PHE A 1 85 ? 27.855 4.117 31.202 1.00 15.65 84 PHE A CA 1
ATOM 636 C C . PHE A 1 85 ? 28.011 2.778 31.923 1.00 18.03 84 PHE A C 1
ATOM 637 O O . PHE A 1 85 ? 27.434 2.544 32.970 1.00 17.06 84 PHE A O 1
ATOM 645 N N . GLU A 1 86 ? 28.849 1.907 31.369 1.00 17.23 85 GLU A N 1
ATOM 646 C CA A GLU A 1 86 ? 29.021 0.562 31.907 0.50 16.74 85 GLU A CA 1
ATOM 647 C CA B GLU A 1 86 ? 29.022 0.569 31.918 0.50 17.99 85 GLU A CA 1
ATOM 648 C C . GLU A 1 86 ? 29.598 0.629 33.329 1.00 18.64 85 GLU A C 1
ATOM 649 O O . GLU A 1 86 ? 29.202 -0.134 34.211 1.00 17.04 85 GLU A O 1
ATOM 660 N N . GLY A 1 87 ? 30.508 1.556 33.545 1.00 16.23 86 GLY A N 1
ATOM 661 C CA . GLY A 1 87 ? 31.099 1.761 34.884 1.00 17.58 86 GLY A CA 1
ATOM 662 C C . GLY A 1 87 ? 30.087 2.301 35.870 1.00 17.58 86 GLY A C 1
ATOM 663 O O . GLY A 1 87 ? 30.014 1.873 37.031 1.00 16.08 86 GLY A O 1
ATOM 664 N N . PHE A 1 88 ? 29.274 3.235 35.399 1.00 16.44 87 PHE A N 1
ATOM 665 C CA . PHE A 1 88 ? 28.205 3.818 36.269 1.00 18.77 87 PHE A CA 1
ATOM 666 C C . PHE A 1 88 ? 27.212 2.721 36.612 1.00 18.16 87 PHE A C 1
ATOM 667 O O . PHE A 1 88 ? 26.769 2.580 37.748 1.00 19.25 87 PHE A O 1
ATOM 675 N N . GLN A 1 89 ? 26.852 1.948 35.604 1.00 18.43 88 GLN A N 1
ATOM 676 C CA . GLN A 1 89 ? 25.902 0.856 35.809 1.00 18.83 88 GLN A CA 1
ATOM 677 C C . GLN A 1 89 ? 26.448 -0.130 36.845 1.00 19.63 88 GLN A C 1
ATOM 678 O O . GLN A 1 89 ? 25.718 -0.595 37.709 1.00 18.13 88 GLN A O 1
ATOM 684 N N . ARG A 1 90 ? 27.747 -0.404 36.753 1.00 19.15 89 ARG A N 1
ATOM 685 C CA . ARG A 1 90 ? 28.409 -1.335 37.663 1.00 19.23 89 ARG A CA 1
ATOM 686 C C . ARG A 1 90 ? 28.355 -0.813 39.092 1.00 19.04 89 ARG A C 1
ATOM 687 O O . ARG A 1 90 ? 28.150 -1.564 40.035 1.00 18.47 89 ARG A O 1
ATOM 695 N N . LEU A 1 91 ? 28.521 0.495 39.243 1.00 19.26 90 LEU A N 1
ATOM 696 C CA . LEU A 1 91 ? 28.424 1.137 40.572 1.00 19.36 90 LEU A CA 1
ATOM 697 C C . LEU A 1 91 ? 27.038 0.978 41.168 1.00 19.65 90 LEU A C 1
ATOM 698 O O . LEU A 1 91 ? 26.875 0.602 42.333 1.00 18.80 90 LEU A O 1
ATOM 703 N N . CYS A 1 92 ? 26.036 1.276 40.349 1.00 18.25 91 CYS A N 1
ATOM 704 C CA . CYS A 1 92 ? 24.644 1.170 40.791 1.00 22.65 91 CYS A CA 1
ATOM 705 C C . CYS A 1 92 ? 24.353 -0.234 41.336 1.00 20.64 91 CYS A C 1
ATOM 706 O O . CYS A 1 92 ? 23.737 -0.403 42.422 1.00 17.20 91 CYS A O 1
ATOM 709 N N . HIS A 1 93 ? 24.844 -1.224 40.611 1.00 19.32 92 HIS A N 1
ATOM 710 C CA . HIS A 1 93 ? 24.670 -2.624 41.053 1.00 19.98 92 HIS A CA 1
ATOM 711 C C . HIS A 1 93 ? 25.399 -2.908 42.355 1.00 22.90 92 HIS A C 1
ATOM 712 O O . HIS A 1 93 ? 24.844 -3.558 43.270 1.00 21.36 92 HIS A O 1
ATOM 719 N N . ALA A 1 94 ? 26.620 -2.385 42.462 1.00 21.21 93 ALA A N 1
ATOM 720 C CA . ALA A 1 94 ? 27.481 -2.650 43.640 1.00 19.49 93 ALA A CA 1
ATOM 721 C C . ALA A 1 94 ? 26.844 -2.055 44.899 1.00 20.51 93 ALA A C 1
ATOM 722 O O . ALA A 1 94 ? 26.875 -2.640 45.982 1.00 21.37 93 ALA A O 1
ATOM 724 N N . LEU A 1 95 ? 26.212 -0.922 44.712 1.00 22.31 94 LEU A N 1
ATOM 725 C CA . LEU A 1 95 ? 25.605 -0.185 45.835 1.00 22.48 94 LEU A CA 1
ATOM 726 C C . LEU A 1 95 ? 24.523 -0.958 46.570 1.00 26.10 94 LEU A C 1
ATOM 727 O O . LEU A 1 95 ? 24.321 -0.803 47.792 1.00 21.30 94 LEU A O 1
ATOM 732 N N . LYS A 1 96 ? 23.850 -1.825 45.831 1.00 27.65 95 LYS A N 1
ATOM 733 C CA . LYS A 1 96 ? 22.745 -2.608 46.414 1.00 28.03 95 LYS A CA 1
ATOM 734 C C . LYS A 1 96 ? 23.254 -3.572 47.465 1.00 28.96 95 LYS A C 1
ATOM 735 O O . LYS A 1 96 ? 22.743 -3.625 48.592 1.00 23.03 95 LYS A O 1
ATOM 741 N N . HIS A 1 97 ? 24.296 -4.329 47.132 1.00 32.14 96 HIS A N 1
ATOM 742 C CA . HIS A 1 97 ? 24.691 -5.383 48.054 1.00 36.10 96 HIS A CA 1
ATOM 743 C C . HIS A 1 97 ? 26.077 -5.339 48.619 1.00 34.18 96 HIS A C 1
ATOM 744 O O . HIS A 1 97 ? 26.380 -6.097 49.535 1.00 38.14 96 HIS A O 1
ATOM 751 N N . GLN A 1 98 ? 26.900 -4.418 48.149 1.00 27.32 97 GLN A N 1
ATOM 752 C CA . GLN A 1 98 ? 28.214 -4.231 48.797 1.00 27.44 97 GLN A CA 1
ATOM 753 C C . GLN A 1 98 ? 28.080 -3.306 49.989 1.00 28.67 97 GLN A C 1
ATOM 754 O O . GLN A 1 98 ? 27.323 -2.337 49.952 1.00 30.97 97 GLN A O 1
ATOM 760 N N . GLU A 1 99 ? 28.843 -3.593 51.035 1.00 27.49 98 GLU A N 1
ATOM 761 C CA . GLU A 1 99 ? 28.753 -2.797 52.262 1.00 28.72 98 GLU A CA 1
ATOM 762 C C . GLU A 1 99 ? 29.350 -1.419 52.062 1.00 27.01 98 GLU A C 1
ATOM 763 O O . GLU A 1 99 ? 28.816 -0.399 52.477 1.00 27.50 98 GLU A O 1
ATOM 769 N N . ARG A 1 100 ? 30.482 -1.443 51.404 1.00 24.92 99 ARG A N 1
ATOM 770 C CA A ARG A 1 100 ? 31.330 -0.266 51.246 0.70 25.20 99 ARG A CA 1
ATOM 771 C CA B ARG A 1 100 ? 31.319 -0.270 51.238 0.30 24.46 99 ARG A CA 1
ATOM 772 C C . ARG A 1 100 ? 31.721 -0.139 49.789 1.00 24.72 99 ARG A C 1
ATOM 773 O O . ARG A 1 100 ? 32.224 -1.079 49.189 1.00 23.46 99 ARG A O 1
ATOM 788 N N . VAL A 1 101 ? 31.474 1.030 49.228 1.00 22.27 100 VAL A N 1
ATOM 789 C CA . VAL A 1 101 ? 31.751 1.269 47.814 1.00 18.17 100 VAL A CA 1
ATOM 790 C C . VAL A 1 101 ? 32.415 2.591 47.574 1.00 16.42 100 VAL A C 1
ATOM 791 O O . VAL A 1 101 ? 31.873 3.649 47.852 1.00 18.37 100 VAL A O 1
ATOM 795 N N . ILE A 1 102 ? 33.595 2.497 46.981 1.00 17.72 101 ILE A N 1
ATOM 796 C CA . ILE A 1 102 ? 34.387 3.638 46.542 1.00 15.15 101 ILE A CA 1
ATOM 797 C C . ILE A 1 102 ? 33.957 4.088 45.151 1.00 18.05 101 ILE A C 1
ATOM 798 O O . ILE A 1 102 ? 33.704 3.259 44.251 1.00 17.84 101 ILE A O 1
ATOM 803 N N . TYR A 1 103 ? 33.888 5.413 44.965 1.00 16.03 102 TYR A N 1
ATOM 804 C CA . TYR A 1 103 ? 33.507 5.981 43.654 1.00 15.92 102 TYR A CA 1
ATOM 805 C C . TYR A 1 103 ? 34.135 7.344 43.371 1.00 17.61 102 TYR A C 1
ATOM 806 O O . TYR A 1 103 ? 34.650 7.988 44.283 1.00 20.41 102 TYR A O 1
ATOM 815 N N . PRO A 1 104 ? 34.131 7.780 42.097 1.00 18.97 103 PRO A N 1
ATOM 816 C CA . PRO A 1 104 ? 34.777 9.032 41.729 1.00 17.05 103 PRO A CA 1
ATOM 817 C C . PRO A 1 104 ? 33.886 10.226 41.874 1.00 20.99 103 PRO A C 1
ATOM 818 O O . PRO A 1 104 ? 32.672 10.101 41.890 1.00 19.36 103 PRO A O 1
ATOM 822 N N . LEU A 1 105 ? 34.551 11.363 42.021 1.00 20.26 104 LEU A N 1
ATOM 823 C CA . LEU A 1 105 ? 33.913 12.675 42.120 1.00 20.85 104 LEU A CA 1
ATOM 824 C C . LEU A 1 105 ? 34.451 13.551 41.003 1.00 21.88 104 LEU A C 1
ATOM 825 O O . LEU A 1 105 ? 35.659 13.582 40.753 1.00 22.55 104 LEU A O 1
ATOM 830 N N . PHE A 1 106 ? 33.555 14.280 40.359 1.00 20.83 105 PHE A N 1
ATOM 831 C CA . PHE A 1 106 ? 33.941 15.217 39.299 1.00 22.87 105 PHE A CA 1
ATOM 832 C C . PHE A 1 106 ? 34.377 16.541 39.889 1.00 24.66 105 PHE A C 1
ATOM 833 O O . PHE A 1 106 ? 33.676 17.118 40.713 1.00 28.78 105 PHE A O 1
ATOM 841 N N . ASP A 1 107 ? 35.555 16.981 39.470 1.00 24.38 106 ASP A N 1
ATOM 842 C CA . ASP A 1 107 ? 36.115 18.304 39.821 1.00 26.19 106 ASP A CA 1
ATOM 843 C C . ASP A 1 107 ? 35.873 19.301 38.684 1.00 26.70 106 ASP A C 1
ATOM 844 O O . ASP A 1 107 ? 36.538 19.301 37.653 1.00 27.06 106 ASP A O 1
ATOM 849 N N . ARG A 1 108 ? 34.887 20.159 38.882 1.00 28.80 107 ARG A N 1
ATOM 850 C CA . ARG A 1 108 ? 34.432 21.044 37.788 1.00 30.44 107 ARG A CA 1
ATOM 851 C C . ARG A 1 108 ? 35.547 21.990 37.340 1.00 30.96 107 ARG A C 1
ATOM 852 O O . ARG A 1 108 ? 35.777 22.201 36.154 1.00 31.83 107 ARG A O 1
ATOM 855 N N . ALA A 1 109 ? 36.258 22.515 38.315 1.00 31.44 108 ALA A N 1
ATOM 856 C CA . ALA A 1 109 ? 37.286 23.525 38.069 1.00 31.95 108 ALA A CA 1
ATOM 857 C C . ALA A 1 109 ? 38.409 22.934 37.259 1.00 32.43 108 ALA A C 1
ATOM 858 O O . ALA A 1 109 ? 38.994 23.591 36.398 1.00 33.91 108 ALA A O 1
ATOM 860 N N . ARG A 1 110 ? 38.724 21.677 37.551 1.00 31.94 109 ARG A N 1
ATOM 861 C CA . ARG A 1 110 ? 39.875 21.046 36.934 1.00 27.76 109 ARG A CA 1
ATOM 862 C C . ARG A 1 110 ? 39.453 20.213 35.737 1.00 25.51 109 ARG A C 1
ATOM 863 O O . ARG A 1 110 ? 40.281 19.726 34.999 1.00 25.40 109 ARG A O 1
ATOM 871 N N . ASP A 1 111 ? 38.141 20.109 35.562 1.00 24.15 110 ASP A N 1
ATOM 872 C CA . ASP A 1 111 ? 37.517 19.405 34.422 1.00 22.99 110 ASP A CA 1
ATOM 873 C C . ASP A 1 111 ? 38.028 17.974 34.317 1.00 22.35 110 ASP A C 1
ATOM 874 O O . ASP A 1 111 ? 38.305 17.449 33.239 1.00 24.84 110 ASP A O 1
ATOM 879 N N . ILE A 1 112 ? 38.171 17.371 35.487 1.00 23.87 111 ILE A N 1
ATOM 880 C CA . ILE A 1 112 ? 38.479 15.935 35.616 1.00 21.33 111 ILE A CA 1
ATOM 881 C C . ILE A 1 112 ? 37.646 15.221 36.658 1.00 22.16 111 ILE A C 1
ATOM 882 O O . ILE A 1 112 ? 37.120 15.797 37.626 1.00 22.76 111 ILE A O 1
ATOM 887 N N . ALA A 1 113 ? 37.568 13.915 36.459 1.00 22.92 112 ALA A N 1
ATOM 888 C CA . ALA A 1 113 ? 36.944 13.006 37.416 1.00 20.66 112 ALA A CA 1
ATOM 889 C C . ALA A 1 113 ? 38.035 12.340 38.236 1.00 19.84 112 ALA A C 1
ATOM 890 O O . ALA A 1 113 ? 38.996 11.780 37.704 1.00 19.32 112 ALA A O 1
ATOM 892 N N . ILE A 1 114 ? 37.919 12.484 39.545 1.00 18.52 113 ILE A N 1
ATOM 893 C CA A ILE A 1 114 ? 38.928 11.968 40.480 0.70 20.20 113 ILE A CA 1
ATOM 894 C CA B ILE A 1 114 ? 38.926 11.950 40.462 0.30 19.63 113 ILE A CA 1
ATOM 895 C C . ILE A 1 114 ? 38.481 10.604 41.036 1.00 19.69 113 ILE A C 1
ATOM 896 O O . ILE A 1 114 ? 37.490 10.511 41.770 1.00 20.75 113 ILE A O 1
ATOM 905 N N . ALA A 1 115 ? 39.226 9.565 40.693 1.00 16.84 114 ALA A N 1
ATOM 906 C CA . ALA A 1 115 ? 38.926 8.226 41.220 1.00 16.91 114 ALA A CA 1
ATOM 907 C C . ALA A 1 115 ? 39.315 8.183 42.677 1.00 18.60 114 ALA A C 1
ATOM 908 O O . ALA A 1 115 ? 40.276 8.822 43.098 1.00 19.40 114 ALA A O 1
ATOM 910 N N . GLY A 1 116 ? 38.525 7.432 43.442 1.00 18.31 115 GLY A N 1
ATOM 911 C CA . GLY A 1 116 ? 38.849 7.065 44.808 1.00 20.49 115 GLY A CA 1
ATOM 912 C C . GLY A 1 116 ? 38.541 8.191 45.769 1.00 20.15 115 GLY A C 1
ATOM 913 O O . GLY A 1 116 ? 39.118 8.264 46.847 1.00 20.86 115 GLY A O 1
ATOM 914 N N . ALA A 1 117 ? 37.624 9.053 45.357 1.00 18.95 116 ALA A N 1
ATOM 915 C CA . ALA A 1 117 ? 37.371 10.356 46.043 1.00 21.38 116 ALA A CA 1
ATOM 916 C C . ALA A 1 117 ? 36.258 10.302 47.069 1.00 22.00 116 ALA A C 1
ATOM 917 O O . ALA A 1 117 ? 36.178 11.145 47.965 1.00 21.63 116 ALA A O 1
ATOM 919 N N . ALA A 1 118 ? 35.382 9.316 46.920 1.00 20.49 117 ALA A N 1
ATOM 920 C CA . ALA A 1 118 ? 34.226 9.183 47.830 1.00 20.69 117 ALA A CA 1
ATOM 921 C C . ALA A 1 118 ? 33.902 7.737 48.149 1.00 19.72 117 ALA A C 1
ATOM 922 O O . ALA A 1 118 ? 34.297 6.815 47.440 1.00 18.68 117 ALA A O 1
ATOM 924 N N . GLU A 1 119 ? 33.181 7.545 49.240 1.00 18.89 118 GLU A N 1
ATOM 925 C CA . GLU A 1 119 ? 32.758 6.207 49.677 1.00 18.58 118 GLU A CA 1
ATOM 926 C C . GLU A 1 119 ? 31.348 6.200 50.249 1.00 23.11 118 GLU A C 1
ATOM 927 O O . GLU A 1 119 ? 31.039 7.022 51.075 1.00 22.83 118 GLU A O 1
ATOM 933 N N . VAL A 1 120 ? 30.524 5.255 49.803 1.00 19.66 119 VAL A N 1
ATOM 934 C CA . VAL A 1 120 ? 29.275 4.935 50.482 1.00 20.47 119 VAL A CA 1
ATOM 935 C C . VAL A 1 120 ? 29.604 3.795 51.429 1.00 19.24 119 VAL A C 1
ATOM 936 O O . VAL A 1 120 ? 30.072 2.739 51.031 1.00 17.64 119 VAL A O 1
ATOM 940 N N . GLY A 1 121 ? 29.336 4.047 52.702 1.00 21.48 120 GLY A N 1
ATOM 941 C CA . GLY A 1 121 ? 29.609 3.100 53.776 1.00 20.80 120 GLY A CA 1
ATOM 942 C C . GLY A 1 121 ? 28.420 2.294 54.247 1.00 19.90 120 GLY A C 1
ATOM 943 O O . GLY A 1 121 ? 27.270 2.588 53.921 1.00 20.55 120 GLY A O 1
ATOM 944 N N . PRO A 1 122 ? 28.688 1.292 55.097 1.00 20.95 121 PRO A N 1
ATOM 945 C CA . PRO A 1 122 ? 27.671 0.340 55.537 1.00 20.03 121 PRO A CA 1
ATOM 946 C C . PRO A 1 122 ? 26.528 0.970 56.337 1.00 21.94 121 PRO A C 1
ATOM 947 O O . PRO A 1 122 ? 25.441 0.419 56.392 1.00 23.86 121 PRO A O 1
ATOM 951 N N . GLU A 1 123 ? 26.782 2.139 56.899 1.00 20.98 122 GLU A N 1
ATOM 952 C CA . GLU A 1 123 ? 25.764 2.877 57.684 1.00 22.00 122 GLU A CA 1
ATOM 953 C C . GLU A 1 123 ? 24.696 3.526 56.790 1.00 20.85 122 GLU A C 1
ATOM 954 O O . GLU A 1 123 ? 23.590 3.851 57.221 1.00 21.02 122 GLU A O 1
ATOM 960 N N . CYS A 1 124 ? 25.045 3.699 55.526 1.00 20.61 123 CYS A N 1
ATOM 961 C CA . CYS A 1 124 ? 24.125 4.263 54.529 1.00 18.74 123 CYS A CA 1
ATOM 962 C C . CYS A 1 124 ? 23.125 3.243 54.049 1.00 20.52 123 CYS A C 1
ATOM 963 O O . CYS A 1 124 ? 23.463 2.202 53.486 1.00 19.73 123 CYS A O 1
ATOM 966 N N . ARG A 1 125 ? 21.862 3.593 54.240 1.00 20.31 124 ARG A N 1
ATOM 967 C CA A ARG A 1 125 ? 20.724 2.706 53.969 0.50 22.16 124 ARG A CA 1
ATOM 968 C CA B ARG A 1 125 ? 20.785 2.662 53.930 0.50 22.44 124 ARG A CA 1
ATOM 969 C C . ARG A 1 125 ? 20.063 3.047 52.644 1.00 21.84 124 ARG A C 1
ATOM 970 O O . ARG A 1 125 ? 19.472 2.217 51.999 1.00 18.28 124 ARG A O 1
ATOM 985 N N . VAL A 1 126 ? 20.198 4.305 52.253 1.00 18.84 125 VAL A N 1
ATOM 986 C CA . VAL A 1 126 ? 19.622 4.795 51.002 1.00 17.67 125 VAL A CA 1
ATOM 987 C C . VAL A 1 126 ? 20.620 5.679 50.280 1.00 16.65 125 VAL A C 1
ATOM 988 O O . VAL A 1 126 ? 21.135 6.626 50.849 1.00 16.11 125 VAL A O 1
ATOM 992 N N . ALA A 1 127 ? 20.881 5.331 49.027 1.00 17.30 126 ALA A N 1
ATOM 993 C CA . ALA A 1 127 ? 21.689 6.155 48.134 1.00 18.36 126 ALA A CA 1
ATOM 994 C C . ALA A 1 127 ? 20.754 6.865 47.174 1.00 17.17 126 ALA A C 1
ATOM 995 O O . ALA A 1 127 ? 19.948 6.242 46.463 1.00 18.15 126 ALA A O 1
ATOM 997 N N . ILE A 1 128 ? 20.853 8.186 47.212 1.00 15.84 127 ILE A N 1
ATOM 998 C CA . ILE A 1 128 ? 20.139 9.044 46.294 1.00 15.97 127 ILE A CA 1
ATOM 999 C C . ILE A 1 128 ? 21.133 9.323 45.188 1.00 18.42 127 ILE A C 1
ATOM 1000 O O . ILE A 1 128 ? 22.116 10.030 45.390 1.00 17.21 127 ILE A O 1
ATOM 1005 N N . ILE A 1 129 ? 20.858 8.716 44.041 1.00 19.09 128 ILE A N 1
ATOM 1006 C CA . ILE A 1 129 ? 21.735 8.795 42.872 1.00 19.75 128 ILE A CA 1
ATOM 1007 C C . ILE A 1 129 ? 21.186 9.949 42.060 1.00 21.31 128 ILE A C 1
ATOM 1008 O O . ILE A 1 129 ? 20.007 9.975 41.747 1.00 20.85 128 ILE A O 1
ATOM 1013 N N . GLU A 1 130 ? 22.039 10.930 41.778 1.00 20.18 129 GLU A N 1
ATOM 1014 C CA . GLU A 1 130 ? 21.625 12.117 41.067 1.00 18.93 129 GLU A CA 1
ATOM 1015 C C . GLU A 1 130 ? 22.393 12.266 39.770 1.00 17.14 129 GLU A C 1
ATOM 1016 O O . GLU A 1 130 ? 23.594 12.080 39.701 1.00 21.34 129 GLU A O 1
ATOM 1022 N N . GLY A 1 131 ? 21.642 12.558 38.721 1.00 19.72 130 GLY A N 1
ATOM 1023 C CA . GLY A 1 131 ? 22.235 12.794 37.378 1.00 17.36 130 GLY A CA 1
ATOM 1024 C C . GLY A 1 131 ? 21.251 13.264 36.335 1.00 17.40 130 GLY A C 1
ATOM 1025 O O . GLY A 1 131 ? 20.070 13.370 36.575 1.00 18.63 130 GLY A O 1
ATOM 1026 N N . ASN A 1 132 ? 21.747 13.476 35.132 1.00 17.17 131 ASN A N 1
ATOM 1027 C CA . ASN A 1 132 ? 20.907 13.951 34.043 1.00 19.13 131 ASN A CA 1
ATOM 1028 C C . ASN A 1 132 ? 20.197 12.833 33.282 1.00 17.90 131 ASN A C 1
ATOM 1029 O O . ASN A 1 132 ? 19.199 13.075 32.626 1.00 20.99 131 ASN A O 1
ATOM 1034 N N . TYR A 1 133 ? 20.754 11.619 33.349 1.00 18.49 132 TYR A N 1
ATOM 1035 C CA . TYR A 1 133 ? 20.322 10.505 32.481 1.00 19.23 132 TYR A CA 1
ATOM 1036 C C . TYR A 1 133 ? 19.792 9.285 33.213 1.00 18.05 132 TYR A C 1
ATOM 1037 O O . TYR A 1 133 ? 20.040 8.161 32.784 1.00 19.16 132 TYR A O 1
ATOM 1046 N N . LEU A 1 134 ? 19.025 9.523 34.286 1.00 17.38 133 LEU A N 1
ATOM 1047 C CA . LEU A 1 134 ? 18.535 8.441 35.144 1.00 18.68 133 LEU A CA 1
ATOM 1048 C C . LEU A 1 134 ? 17.163 7.916 34.772 1.00 18.64 133 LEU A C 1
ATOM 1049 O O . LEU A 1 134 ? 16.734 6.873 35.274 1.00 20.05 133 LEU A O 1
ATOM 1054 N N . LEU A 1 135 ? 16.518 8.647 33.866 1.00 19.15 134 LEU A N 1
ATOM 1055 C CA . LEU A 1 135 ? 15.162 8.3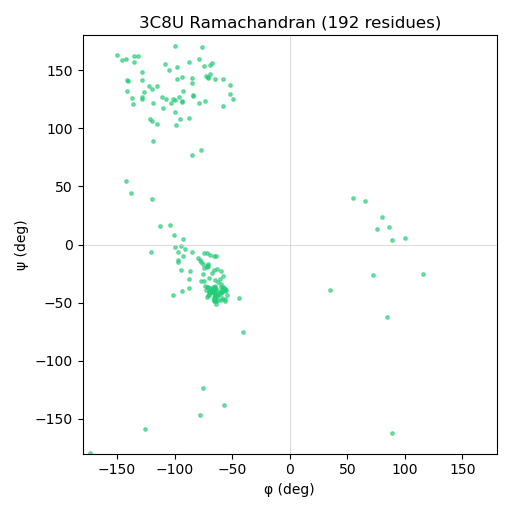54 33.368 1.00 20.16 134 LEU A CA 1
ATOM 1056 C C . LEU A 1 135 ? 15.139 8.575 31.857 1.00 21.54 134 LEU A C 1
ATOM 1057 O O . LEU A 1 135 ? 14.263 9.213 31.283 1.00 19.62 134 LEU A O 1
ATOM 1062 N N . PHE A 1 136 ? 16.191 8.068 31.247 1.00 20.84 135 PHE A N 1
ATOM 1063 C CA . PHE A 1 136 ? 16.546 8.390 29.856 1.00 21.43 135 PHE A CA 1
ATOM 1064 C C . PHE A 1 136 ? 16.342 7.214 28.901 1.00 21.01 135 PHE A C 1
ATOM 1065 O O . PHE A 1 136 ? 16.953 6.143 29.019 1.00 20.88 135 PHE A O 1
ATOM 1073 N N . ASP A 1 137 ? 15.433 7.442 27.960 1.00 21.93 136 ASP A N 1
ATOM 1074 C CA . ASP A 1 137 ? 14.966 6.396 27.041 1.00 24.34 136 ASP A CA 1
ATOM 1075 C C . ASP A 1 137 ? 15.912 6.259 25.839 1.00 24.81 136 ASP A C 1
ATOM 1076 O O . ASP A 1 137 ? 15.667 6.724 24.722 1.00 21.53 136 ASP A O 1
ATOM 1081 N N . ALA A 1 138 ? 17.011 5.612 26.152 1.00 22.84 137 ALA A N 1
ATOM 1082 C CA . ALA A 1 138 ? 18.053 5.226 25.179 1.00 22.48 137 ALA A CA 1
ATOM 1083 C C . ALA A 1 138 ? 18.671 3.895 25.573 1.00 24.37 137 ALA A C 1
ATOM 1084 O O . ALA A 1 138 ? 18.605 3.490 26.736 1.00 26.56 137 ALA A O 1
ATOM 1086 N N . PRO A 1 139 ? 19.293 3.211 24.609 1.00 25.43 138 PRO A N 1
ATOM 1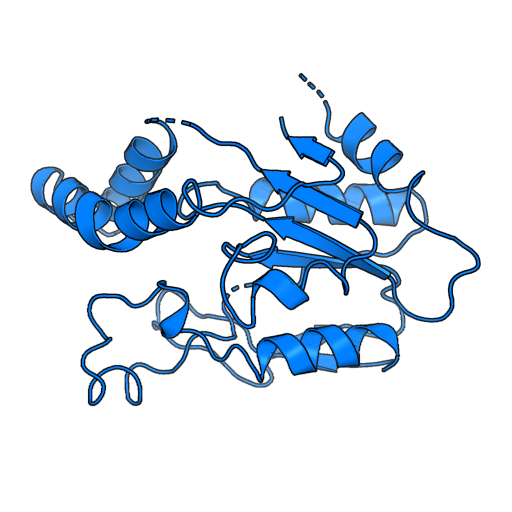087 C CA . PRO A 1 139 ? 19.995 1.988 24.945 1.00 25.33 138 PRO A CA 1
ATOM 1088 C C . PRO A 1 139 ? 20.974 2.162 26.089 1.00 25.24 138 PRO A C 1
ATOM 1089 O O . PRO A 1 139 ? 21.716 3.157 26.199 1.00 23.62 138 PRO A O 1
ATOM 1093 N N . GLY A 1 140 ? 20.923 1.153 26.941 1.00 23.09 139 GLY A N 1
ATOM 1094 C CA . GLY A 1 140 ? 21.731 1.066 28.137 1.00 21.57 139 GLY A CA 1
ATOM 1095 C C . GLY A 1 140 ? 21.052 1.830 29.259 1.00 20.54 139 GLY A C 1
ATOM 1096 O O . GLY A 1 140 ? 20.635 1.273 30.276 1.00 19.15 139 GLY A O 1
ATOM 1097 N N . TRP A 1 141 ? 20.919 3.120 29.016 1.00 19.59 140 TRP A N 1
ATOM 1098 C CA . TRP A 1 141 ? 20.434 4.068 29.997 1.00 19.35 140 TRP A CA 1
ATOM 1099 C C . TRP A 1 141 ? 19.042 3.683 30.481 1.00 21.16 140 TRP A C 1
ATOM 1100 O O . TRP A 1 141 ? 18.715 3.808 31.667 1.00 18.88 140 TRP A O 1
ATOM 1111 N N . ARG A 1 142 ? 18.245 3.158 29.569 1.00 21.43 141 ARG A N 1
ATOM 1112 C CA . ARG A 1 142 ? 16.821 2.887 29.866 1.00 22.18 141 ARG A CA 1
ATOM 1113 C C . ARG A 1 142 ? 16.707 1.713 30.840 1.00 23.14 141 ARG A C 1
ATOM 1114 O O . ARG A 1 142 ? 15.708 1.556 31.550 1.00 25.05 141 ARG A O 1
ATOM 1122 N N . ASP A 1 143 ? 17.786 0.954 30.920 1.00 21.56 142 ASP A N 1
ATOM 1123 C CA . ASP A 1 143 ? 17.835 -0.225 31.783 1.00 23.12 142 ASP A CA 1
ATOM 1124 C C . ASP A 1 143 ? 18.051 0.146 33.233 1.00 21.71 142 ASP A C 1
ATOM 1125 O O . ASP A 1 143 ? 17.863 -0.673 34.128 1.00 23.75 142 ASP A O 1
ATOM 1130 N N . LEU A 1 144 ? 18.426 1.400 33.462 1.00 19.64 143 LEU A N 1
ATOM 1131 C CA . LEU A 1 144 ? 18.698 1.837 34.822 1.00 19.55 143 LEU A CA 1
ATOM 1132 C C . LEU A 1 144 ? 17.413 1.921 35.643 1.00 22.16 143 LEU A C 1
ATOM 1133 O O . LEU A 1 144 ? 17.421 1.732 36.867 1.00 20.09 143 LEU A O 1
ATOM 1138 N N . THR A 1 145 ? 16.303 2.191 34.985 1.00 22.64 144 THR A N 1
ATOM 1139 C CA A THR A 1 145 ? 15.028 2.380 35.711 0.50 23.78 144 THR A CA 1
ATOM 1140 C CA B THR A 1 145 ? 15.042 2.401 35.732 0.50 23.55 144 THR A CA 1
ATOM 1141 C C . THR A 1 145 ? 14.633 1.127 36.496 1.00 23.23 144 THR A C 1
ATOM 1142 O O . THR A 1 145 ? 13.963 1.186 37.503 1.00 24.07 144 THR A O 1
ATOM 1149 N N . ALA A 1 146 ? 15.095 -0.006 36.030 1.00 21.01 145 ALA A N 1
ATOM 1150 C CA . ALA A 1 146 ? 14.793 -1.276 36.694 1.00 23.64 145 ALA A CA 1
ATOM 1151 C C . ALA A 1 146 ? 15.548 -1.375 37.996 1.00 23.50 145 ALA A C 1
ATOM 1152 O O . ALA A 1 146 ? 15.219 -2.186 38.856 1.00 26.45 145 ALA A O 1
ATOM 1154 N N . ILE A 1 147 ? 16.599 -0.567 38.129 1.00 22.32 146 ILE A N 1
ATOM 1155 C CA . ILE A 1 147 ? 17.496 -0.656 39.308 1.00 22.27 146 ILE A CA 1
ATOM 1156 C C . ILE A 1 147 ? 16.985 0.201 40.465 1.00 20.17 146 ILE A C 1
ATOM 1157 O O . ILE A 1 147 ? 17.232 -0.070 41.625 1.00 22.68 146 ILE A O 1
ATOM 1162 N N . TRP A 1 148 ? 16.304 1.272 40.115 1.00 18.28 147 TRP A N 1
ATOM 1163 C CA . TRP A 1 148 ? 15.873 2.240 41.104 1.00 19.17 147 TRP A CA 1
ATOM 1164 C C . TRP A 1 148 ? 14.746 1.658 41.962 1.00 21.97 147 TRP A C 1
ATOM 1165 O O . TRP A 1 148 ? 13.866 0.962 41.456 1.00 25.43 147 TRP A O 1
ATOM 1176 N N . ASP A 1 149 ? 14.748 1.997 43.253 1.00 18.88 148 ASP A N 1
ATOM 1177 C CA . ASP A 1 149 ? 13.632 1.623 44.111 1.00 18.59 148 ASP A CA 1
ATOM 1178 C C . ASP A 1 149 ? 12.541 2.663 44.081 1.00 18.39 148 ASP A C 1
ATOM 1179 O O . ASP A 1 149 ? 11.353 2.350 44.115 1.00 18.20 148 ASP A O 1
ATOM 1184 N N . VAL A 1 150 ? 12.972 3.918 44.015 1.00 16.08 149 VAL A N 1
ATOM 1185 C CA . VAL A 1 150 ? 12.076 5.070 43.865 1.00 18.54 149 VAL A CA 1
ATOM 1186 C C . VAL A 1 150 ? 12.775 6.018 42.901 1.00 17.05 149 VAL A C 1
ATOM 1187 O O . VAL A 1 150 ? 13.994 6.165 42.918 1.00 19.79 149 VAL A O 1
ATOM 1191 N N . SER A 1 151 ? 12.008 6.617 42.027 1.00 16.14 150 SER A N 1
ATOM 1192 C CA . SER A 1 151 ? 12.557 7.590 41.097 1.00 16.15 150 SER A CA 1
ATOM 1193 C C . SER A 1 151 ? 11.784 8.894 41.119 1.00 16.97 150 SER A C 1
ATOM 1194 O O . SER A 1 151 ? 10.537 8.947 41.267 1.00 17.84 150 SER A O 1
ATOM 1197 N N . ILE A 1 152 ? 12.580 9.946 41.003 1.00 17.94 151 ILE A N 1
ATOM 1198 C CA . ILE A 1 152 ? 12.132 11.333 41.044 1.00 18.58 151 ILE A CA 1
ATOM 1199 C C . ILE A 1 152 ? 12.661 12.089 39.832 1.00 21.22 151 ILE A C 1
ATOM 1200 O O . ILE A 1 152 ? 13.858 12.098 39.548 1.00 20.77 151 ILE A O 1
ATOM 1205 N N . ARG A 1 153 ? 11.744 12.729 39.129 1.00 20.98 152 ARG A N 1
ATOM 1206 C CA . ARG A 1 153 ? 12.108 13.669 38.082 1.00 19.91 152 ARG A CA 1
ATOM 1207 C C . ARG A 1 153 ? 11.962 15.086 38.592 1.00 21.94 152 ARG A C 1
ATOM 1208 O O . ARG A 1 153 ? 10.925 15.478 39.129 1.00 21.28 152 ARG A O 1
ATOM 1216 N N . LEU A 1 154 ? 13.065 15.816 38.465 1.00 23.20 153 LEU A N 1
ATOM 1217 C CA . LEU A 1 154 ? 13.119 17.254 38.718 1.00 25.87 153 LEU A CA 1
ATOM 1218 C C . LEU A 1 154 ? 12.740 17.966 37.419 1.00 26.41 153 LEU A C 1
ATOM 1219 O O . LEU A 1 154 ? 13.448 17.927 36.440 1.00 25.31 153 LEU A O 1
ATOM 1224 N N . GLU A 1 155 ? 11.558 18.559 37.417 1.00 25.86 154 GLU A N 1
ATOM 1225 C CA . GLU A 1 155 ? 11.000 19.212 36.225 1.00 28.95 154 GLU A CA 1
ATOM 1226 C C . GLU A 1 155 ? 11.187 20.729 36.244 1.00 28.69 154 GLU A C 1
ATOM 1227 O O . GLU A 1 155 ? 10.658 21.426 37.097 1.00 28.40 154 GLU A O 1
ATOM 1233 N N . VAL A 1 156 ? 11.984 21.202 35.302 1.00 28.74 155 VAL A N 1
ATOM 1234 C CA . VAL A 1 156 ? 12.310 22.620 35.163 1.00 26.31 155 VAL A CA 1
ATOM 1235 C C . VAL A 1 156 ? 12.052 23.060 33.726 1.00 26.66 155 VAL A C 1
ATOM 1236 O O . VAL A 1 156 ? 12.549 22.454 32.797 1.00 27.68 155 VAL A O 1
ATOM 1240 N N . PRO A 1 157 ? 11.235 24.097 33.538 1.00 28.03 156 PRO A N 1
ATOM 1241 C CA . PRO A 1 157 ? 11.027 24.536 32.160 1.00 28.81 156 PRO A CA 1
ATOM 1242 C C . PRO A 1 157 ? 12.302 24.910 31.429 1.00 26.32 156 PRO A C 1
ATOM 1243 O O . PRO A 1 157 ? 13.255 25.452 32.001 1.00 24.56 156 PRO A O 1
ATOM 1255 N N . ALA A 1 159 ? 12.958 27.229 29.524 1.00 26.88 158 ALA A N 1
ATOM 1256 C CA . ALA A 1 159 ? 13.263 28.655 29.544 1.00 27.54 158 ALA A CA 1
ATOM 1257 C C . ALA A 1 159 ? 14.064 28.967 30.789 1.00 26.21 158 ALA A C 1
ATOM 1258 O O . ALA A 1 159 ? 15.030 29.725 30.779 1.00 25.96 158 ALA A O 1
ATOM 1260 N N . ASP A 1 160 ? 13.676 28.309 31.864 1.00 24.98 159 ASP A N 1
ATOM 1261 C CA . ASP A 1 160 ? 14.316 28.542 33.153 1.00 24.84 159 ASP A CA 1
ATOM 1262 C C . ASP A 1 160 ? 15.717 27.917 33.134 1.00 25.18 159 ASP A C 1
ATOM 1263 O O . ASP A 1 160 ? 16.702 28.480 33.657 1.00 25.50 159 ASP A O 1
ATOM 1268 N N . LEU A 1 161 ? 15.812 26.746 32.517 1.00 25.17 160 LEU A N 1
ATOM 1269 C CA . LEU A 1 161 ? 17.132 26.058 32.422 1.00 23.87 160 LEU A CA 1
ATOM 1270 C C . LEU A 1 161 ? 18.123 26.944 31.693 1.00 22.87 160 LEU A C 1
ATOM 1271 O O . LEU A 1 161 ? 19.304 27.065 32.052 1.00 22.99 160 LEU A O 1
ATOM 1276 N N . GLU A 1 162 ? 17.613 27.582 30.657 1.00 24.55 161 GLU A N 1
ATOM 1277 C CA . GLU A 1 162 ? 18.462 28.393 29.792 1.00 24.56 161 GLU A CA 1
ATOM 1278 C C . GLU A 1 162 ? 19.041 29.576 30.567 1.00 23.22 161 GLU A C 1
ATOM 1279 O O . GLU A 1 162 ? 20.225 29.839 30.537 1.00 23.82 161 GLU A O 1
ATOM 1285 N N . ALA A 1 163 ? 18.152 30.293 31.232 1.00 23.38 162 ALA A N 1
ATOM 1286 C CA . ALA A 1 163 ? 18.536 31.463 32.029 1.00 22.79 162 ALA A CA 1
ATOM 1287 C C . ALA A 1 163 ? 19.555 31.078 33.067 1.00 23.95 162 ALA A C 1
ATOM 1288 O O . ALA A 1 163 ? 20.503 31.797 33.343 1.00 23.26 162 ALA A O 1
ATOM 1290 N N . ARG A 1 164 ? 19.378 29.898 33.626 1.00 24.04 163 ARG A N 1
ATOM 1291 C CA . ARG A 1 164 ? 20.260 29.460 34.709 1.00 24.69 163 ARG A CA 1
ATOM 1292 C C . ARG A 1 164 ? 21.608 29.082 34.183 1.00 25.23 163 ARG A C 1
ATOM 1293 O O . ARG A 1 164 ? 22.632 29.376 34.783 1.00 26.40 163 ARG A O 1
ATOM 1301 N N . LEU A 1 165 ? 21.596 28.498 32.994 1.00 26.53 164 LEU A N 1
ATOM 1302 C CA . LEU A 1 165 ? 22.834 28.116 32.307 1.00 23.14 164 LEU A CA 1
ATOM 1303 C C . LEU A 1 165 ? 23.611 29.333 31.845 1.00 24.82 164 LEU A C 1
ATOM 1304 O O . LEU A 1 165 ? 24.836 29.362 31.921 1.00 25.54 164 LEU A O 1
ATOM 1309 N N . VAL A 1 166 ? 22.903 30.362 31.393 1.00 22.53 165 VAL A N 1
ATOM 1310 C CA . VAL A 1 166 ? 23.607 31.577 30.933 1.00 24.05 165 VAL A CA 1
ATOM 1311 C C . VAL A 1 166 ? 24.302 32.218 32.131 1.00 23.86 165 VAL A C 1
ATOM 1312 O O . VAL A 1 166 ? 25.474 32.565 32.059 1.00 25.20 165 VAL A O 1
ATOM 1316 N N . GLN A 1 167 ? 23.588 32.309 33.238 1.00 25.28 166 GLN A N 1
ATOM 1317 C CA . GLN A 1 167 ? 24.175 32.853 34.475 1.00 28.05 166 GLN A CA 1
ATOM 1318 C C . GLN A 1 167 ? 25.420 32.077 34.882 1.00 32.16 166 GLN A C 1
ATOM 1319 O O . GLN A 1 167 ? 26.443 32.661 35.289 1.00 34.06 166 GLN A O 1
ATOM 1325 N N . ARG A 1 168 ? 25.344 30.770 34.710 1.00 33.52 167 ARG A N 1
ATOM 1326 C CA . ARG A 1 168 ? 26.471 29.892 35.066 1.00 35.09 167 ARG A CA 1
ATOM 1327 C C . ARG A 1 168 ? 27.698 30.345 34.315 1.00 31.49 167 ARG A C 1
ATOM 1328 O O . ARG A 1 168 ? 28.761 30.550 34.877 1.00 31.13 167 ARG A O 1
ATOM 1336 N N . TRP A 1 169 ? 27.507 30.577 33.033 1.00 29.86 168 TRP A N 1
ATOM 1337 C CA . TRP A 1 169 ? 28.608 30.901 32.150 1.00 29.64 168 TRP A CA 1
ATOM 1338 C C . TRP A 1 169 ? 29.070 32.338 32.366 1.00 29.67 168 TRP A C 1
ATOM 1339 O O . TRP A 1 169 ? 30.248 32.682 32.159 1.00 28.93 168 TRP A O 1
ATOM 1350 N N . LEU A 1 170 ? 28.144 33.159 32.851 1.00 29.70 169 LEU A N 1
ATOM 1351 C CA . LEU A 1 170 ? 28.460 34.558 33.163 1.00 28.83 169 LEU A CA 1
ATOM 1352 C C . LEU A 1 170 ? 29.386 34.558 34.392 1.00 30.99 169 LEU A C 1
ATOM 1353 O O . LEU A 1 170 ? 30.367 35.286 34.466 1.00 33.12 169 LEU A O 1
ATOM 1358 N N . ASP A 1 171 ? 29.062 33.695 35.332 1.00 35.72 170 ASP A N 1
ATOM 1359 C CA . ASP A 1 171 ? 29.864 33.540 36.566 1.00 37.74 170 ASP A CA 1
ATOM 1360 C C . ASP A 1 171 ? 31.295 33.133 36.224 1.00 40.57 170 ASP A C 1
ATOM 1361 O O . ASP A 1 171 ? 32.263 33.541 36.864 1.00 42.99 170 ASP A O 1
ATOM 1366 N N . HIS A 1 172 ? 31.393 32.353 35.171 1.00 41.63 171 HIS A N 1
ATOM 1367 C CA . HIS A 1 172 ? 32.660 31.816 34.704 1.00 42.94 171 HIS A CA 1
ATOM 1368 C C . HIS A 1 172 ? 33.474 32.916 34.025 1.00 41.86 171 HIS A C 1
ATOM 1369 O O . HIS A 1 172 ? 34.638 32.732 33.687 1.00 44.46 171 HIS A O 1
ATOM 1376 N N . GLY A 1 173 ? 32.855 34.073 33.850 1.00 38.63 172 GLY A N 1
ATOM 1377 C CA . GLY A 1 173 ? 33.579 35.268 33.383 1.00 35.42 172 GLY A CA 1
ATOM 1378 C C . GLY A 1 173 ? 33.382 35.529 31.911 1.00 33.55 172 GLY A C 1
ATOM 1379 O O . GLY A 1 173 ? 33.979 36.431 31.309 1.00 33.15 172 GLY A O 1
ATOM 1380 N N . LEU A 1 174 ? 32.514 34.715 31.341 1.00 32.12 173 LEU A N 1
ATOM 1381 C CA . LEU A 1 174 ? 32.085 34.904 29.947 1.00 30.49 173 LEU A CA 1
ATOM 1382 C C . LEU A 1 174 ? 31.230 36.159 29.880 1.00 27.86 173 LEU A C 1
ATOM 1383 O O . LEU A 1 174 ? 30.536 36.489 30.824 1.00 26.49 173 LEU A O 1
ATOM 1388 N N . ASN A 1 175 ? 31.316 36.865 28.769 1.00 26.12 174 ASN A N 1
ATOM 1389 C CA . ASN A 1 175 ? 30.350 37.909 28.483 1.00 25.43 174 ASN A CA 1
ATOM 1390 C C . ASN A 1 175 ? 29.039 37.311 28.017 1.00 23.46 174 ASN A C 1
ATOM 1391 O O . ASN A 1 175 ? 28.932 36.118 27.756 1.00 21.39 174 ASN A O 1
ATOM 1396 N N . HIS A 1 176 ? 28.035 38.166 27.922 1.00 20.65 175 HIS A N 1
ATOM 1397 C CA . HIS A 1 176 ? 26.664 37.685 27.812 1.00 19.86 175 HIS A CA 1
ATOM 1398 C C . HIS A 1 176 ? 26.452 36.913 26.495 1.00 20.84 175 HIS A C 1
ATOM 1399 O O . HIS A 1 176 ? 25.844 35.826 26.471 1.00 22.06 175 HIS A O 1
ATOM 1406 N N . ASP A 1 177 ? 26.976 37.474 25.425 1.00 24.30 176 ASP A N 1
ATOM 1407 C CA . ASP A 1 177 ? 26.887 36.862 24.089 1.00 27.02 176 ASP A CA 1
ATOM 1408 C C . ASP A 1 177 ? 27.467 35.465 24.125 1.00 27.40 176 ASP A C 1
ATOM 1409 O O . ASP A 1 177 ? 26.896 34.500 23.629 1.00 23.21 176 ASP A O 1
ATOM 1414 N N . ALA A 1 178 ? 28.649 35.407 24.710 1.00 26.92 177 ALA A N 1
ATOM 1415 C CA . ALA A 1 178 ? 29.422 34.163 24.782 1.00 26.09 177 ALA A CA 1
ATOM 1416 C C . ALA A 1 178 ? 28.746 33.145 25.662 1.00 25.11 177 ALA A C 1
ATOM 1417 O O . ALA A 1 178 ? 28.794 31.947 25.388 1.00 26.50 177 ALA A O 1
ATOM 1419 N N . ALA A 1 179 ? 28.134 33.637 26.734 1.00 21.23 178 ALA A N 1
ATOM 1420 C CA . ALA A 1 179 ? 27.538 32.779 27.743 1.00 19.90 178 ALA A CA 1
ATOM 1421 C C . ALA A 1 179 ? 26.303 32.126 27.120 1.00 22.28 178 ALA A C 1
ATOM 1422 O O . ALA A 1 179 ? 26.027 30.948 27.289 1.00 20.60 178 ALA A O 1
ATOM 1424 N N . VAL A 1 180 ? 25.585 32.927 26.356 1.00 20.52 179 VAL A N 1
ATOM 1425 C CA . VAL A 1 180 ? 24.383 32.438 25.641 1.00 21.31 179 VAL A CA 1
ATOM 1426 C C . VAL A 1 180 ? 24.769 31.356 24.614 1.00 22.10 179 VAL A C 1
ATOM 1427 O O . VAL A 1 180 ? 24.134 30.301 24.501 1.00 23.57 179 VAL A O 1
ATOM 1431 N N . ALA A 1 181 ? 25.834 31.625 23.878 1.00 23.44 180 ALA A N 1
ATOM 1432 C CA . ALA A 1 181 ? 26.253 30.730 22.790 1.00 25.34 180 ALA A CA 1
ATOM 1433 C C . ALA A 1 181 ? 26.685 29.401 23.382 1.00 27.38 180 ALA A C 1
ATOM 1434 O O . ALA A 1 181 ? 26.367 28.317 22.889 1.00 27.91 180 ALA A O 1
ATOM 1436 N N . ARG A 1 182 ? 27.391 29.511 24.487 1.00 26.79 181 ARG A N 1
ATOM 1437 C CA . ARG A 1 182 ? 27.970 28.338 25.142 1.00 30.44 181 ARG A CA 1
ATOM 1438 C C . ARG A 1 182 ? 26.847 27.457 25.633 1.00 29.05 181 ARG A C 1
ATOM 1439 O O . ARG A 1 182 ? 26.827 26.240 25.429 1.00 32.65 181 ARG A O 1
ATOM 1447 N N . ALA A 1 183 ? 25.910 28.093 26.303 1.00 28.51 182 ALA A N 1
ATOM 1448 C CA . ALA A 1 183 ? 24.780 27.381 26.912 1.00 31.67 182 ALA A CA 1
ATOM 1449 C C . ALA A 1 183 ? 23.872 26.755 25.867 1.00 34.93 182 ALA A C 1
ATOM 1450 O O . ALA A 1 183 ? 23.352 25.645 26.048 1.00 39.36 182 ALA A O 1
ATOM 1452 N N . GLN A 1 184 ? 23.671 27.499 24.787 1.00 33.08 183 GLN A N 1
ATOM 1453 C CA . GLN A 1 184 ? 22.739 27.107 23.714 1.00 33.53 183 GLN A CA 1
ATOM 1454 C C . GLN A 1 184 ? 23.356 25.941 22.956 1.00 33.27 183 GLN A C 1
ATOM 1455 O O . GLN A 1 184 ? 22.705 25.157 22.277 1.00 37.29 183 GLN A O 1
ATOM 1461 N N . GLY A 1 185 ? 24.643 25.805 23.135 1.00 32.57 184 GLY A N 1
ATOM 1462 C CA . GLY A 1 185 ? 25.324 24.713 22.518 1.00 32.89 184 GLY A CA 1
ATOM 1463 C C . GLY A 1 185 ? 24.967 23.479 23.333 1.00 33.46 184 GLY A C 1
ATOM 1464 O O . GLY A 1 185 ? 23.800 23.130 23.551 1.00 34.67 184 GLY A O 1
ATOM 1465 N N . ASN A 1 186 ? 26.022 22.859 23.793 1.00 30.57 185 ASN A N 1
ATOM 1466 C CA . ASN A 1 186 ? 25.992 21.586 24.532 1.00 29.93 185 ASN A CA 1
ATOM 1467 C C . ASN A 1 186 ? 24.855 21.435 25.555 1.00 29.79 185 ASN A C 1
ATOM 1468 O O . ASN A 1 186 ? 23.907 20.651 25.376 1.00 30.24 185 ASN A O 1
ATOM 1473 N N . ASP A 1 187 ? 25.028 22.124 26.676 1.00 28.80 186 ASP A N 1
ATOM 1474 C CA . ASP A 1 187 ? 24.133 21.953 27.836 1.00 30.94 186 ASP A CA 1
ATOM 1475 C C . ASP A 1 187 ? 22.668 21.901 27.404 1.00 31.69 186 ASP A C 1
ATOM 1476 O O . ASP A 1 187 ? 21.913 21.012 27.825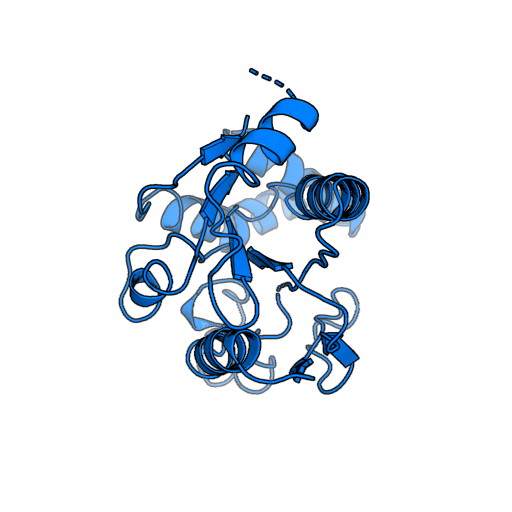 1.00 29.04 186 ASP A O 1
ATOM 1481 N N . LEU A 1 188 ? 22.282 22.835 26.527 1.00 32.49 187 LEU A N 1
ATOM 1482 C CA . LEU A 1 188 ? 20.851 23.003 26.168 1.00 33.14 187 LEU A CA 1
ATOM 1483 C C . LEU A 1 188 ? 20.423 21.915 25.193 1.00 32.29 187 LEU A C 1
ATOM 1484 O O . LEU A 1 188 ? 19.282 21.474 25.210 1.00 29.61 187 LEU A O 1
ATOM 1489 N N . ALA A 1 189 ? 21.365 21.478 24.359 1.00 29.18 188 ALA A N 1
ATOM 1490 C CA . ALA A 1 189 ? 21.107 20.383 23.421 1.00 27.48 188 ALA A CA 1
ATOM 1491 C C . ALA A 1 189 ? 20.844 19.119 24.237 1.00 24.92 188 ALA A C 1
ATOM 1492 O O . ALA A 1 189 ? 19.975 18.299 23.917 1.00 23.77 188 ALA A O 1
ATOM 1494 N N . ASN A 1 190 ? 21.590 18.997 25.321 1.00 23.11 189 ASN A N 1
ATOM 1495 C CA . ASN A 1 190 ? 21.453 17.819 26.223 1.00 24.93 189 ASN A CA 1
ATOM 1496 C C . ASN A 1 190 ? 20.112 17.870 26.942 1.00 25.46 189 ASN A C 1
ATOM 1497 O O . ASN A 1 190 ? 19.409 16.879 27.090 1.00 24.26 189 ASN A O 1
ATOM 1502 N N . ALA A 1 191 ? 19.775 19.079 27.378 1.00 27.17 190 ALA A N 1
ATOM 1503 C CA . ALA A 1 191 ? 18.506 19.313 28.095 1.00 28.14 190 ALA A CA 1
ATOM 1504 C C . ALA A 1 191 ? 17.371 18.893 27.188 1.00 28.87 190 ALA A C 1
ATOM 1505 O O . ALA A 1 191 ? 16.414 18.275 27.597 1.00 26.10 190 ALA A O 1
ATOM 1507 N N . ARG A 1 192 ? 17.562 19.187 25.913 1.00 30.73 191 ARG A N 1
ATOM 1508 C CA . ARG A 1 192 ? 16.565 18.931 24.888 1.00 30.59 191 ARG A CA 1
ATOM 1509 C C . ARG A 1 192 ? 16.452 17.422 24.625 1.00 28.88 191 ARG A C 1
ATOM 1510 O O . ARG A 1 192 ? 15.343 16.871 24.538 1.00 23.53 191 ARG A O 1
ATOM 1518 N N . ALA A 1 193 ? 17.605 16.755 24.504 1.00 25.72 192 ALA A N 1
ATOM 1519 C CA . ALA A 1 193 ? 17.650 15.280 24.285 1.00 24.30 192 ALA A CA 1
ATOM 1520 C C . ALA A 1 193 ? 16.969 14.550 25.442 1.00 24.70 192 ALA A C 1
ATOM 1521 O O . ALA A 1 193 ? 16.275 13.528 25.280 1.00 24.88 192 ALA A O 1
ATOM 1523 N N . ILE A 1 194 ? 17.175 15.117 26.623 1.00 24.26 193 ILE A N 1
ATOM 1524 C CA . ILE A 1 194 ? 16.585 14.569 27.856 1.00 24.80 193 ILE A CA 1
ATOM 1525 C C . ILE A 1 194 ? 15.070 14.671 27.787 1.00 27.05 193 ILE A C 1
ATOM 1526 O O . ILE A 1 194 ? 14.369 13.704 28.043 1.00 26.57 193 ILE A O 1
ATOM 1531 N N . GLU A 1 195 ? 14.575 15.841 27.386 1.00 28.30 194 GLU A N 1
ATOM 1532 C CA A GLU A 1 195 ? 13.129 16.089 27.336 0.50 29.65 194 GLU A CA 1
ATOM 1533 C CA B GLU A 1 195 ? 13.121 16.085 27.333 0.50 30.61 194 GLU A CA 1
ATOM 1534 C C . GLU A 1 195 ? 12.484 15.216 26.268 1.00 30.44 194 GLU A C 1
ATOM 1535 O O . GLU A 1 195 ? 11.305 14.865 26.349 1.00 28.95 194 GLU A O 1
ATOM 1546 N N . ALA A 1 196 ? 13.282 14.863 25.276 1.00 29.80 195 ALA A N 1
ATOM 1547 C CA . ALA A 1 196 ? 12.784 14.105 24.118 1.00 27.65 195 ALA A CA 1
ATOM 1548 C C . ALA A 1 196 ? 12.759 12.607 24.371 1.00 27.51 195 ALA A C 1
ATOM 1549 O O . ALA A 1 196 ? 12.229 11.828 23.577 1.00 26.42 195 ALA A O 1
ATOM 1551 N N . ALA A 1 197 ? 13.305 12.209 25.514 1.00 25.49 196 ALA A N 1
ATOM 1552 C CA . ALA A 1 197 ? 13.491 10.786 25.824 1.00 23.67 196 ALA A CA 1
ATOM 1553 C C . ALA A 1 197 ? 13.220 10.514 27.307 1.00 26.44 196 ALA A C 1
ATOM 1554 O O . ALA A 1 197 ? 14.046 9.978 28.031 1.00 26.82 196 ALA A O 1
ATOM 1556 N N . ARG A 1 198 ? 12.038 10.922 27.736 1.00 25.45 197 ARG A N 1
ATOM 1557 C CA . ARG A 1 198 ? 11.639 10.804 29.135 1.00 25.86 197 ARG A CA 1
ATOM 1558 C C . ARG A 1 198 ? 11.066 9.431 29.474 1.00 26.89 197 ARG A C 1
ATOM 1559 O O . ARG A 1 198 ? 10.165 8.952 28.796 1.00 29.05 197 ARG A O 1
ATOM 1567 N N . LEU A 1 199 ? 11.598 8.799 30.526 1.00 23.41 198 LEU A N 1
ATOM 1568 C CA . LEU A 1 199 ? 10.960 7.622 31.097 1.00 22.86 198 LEU A CA 1
ATOM 1569 C C . LEU A 1 199 ? 10.130 8.075 32.313 1.00 22.60 198 LEU A C 1
ATOM 1570 O O . LEU A 1 199 ? 10.413 9.088 32.931 1.00 22.99 198 LEU A O 1
ATOM 1575 N N . PRO A 1 200 ? 9.078 7.338 32.647 1.00 25.23 199 PRO A N 1
ATOM 1576 C CA . PRO A 1 200 ? 8.225 7.807 33.734 1.00 24.23 199 PRO A CA 1
ATOM 1577 C C . PRO A 1 200 ? 8.857 7.709 35.122 1.00 23.48 199 PRO A C 1
ATOM 1578 O O . PRO A 1 200 ? 9.607 6.803 35.406 1.00 24.85 199 PRO A O 1
ATOM 1582 N N . ALA A 1 201 ? 8.545 8.681 35.958 1.00 22.00 200 ALA A N 1
ATOM 1583 C CA . ALA A 1 201 ? 9.106 8.783 37.317 1.00 21.58 200 ALA A CA 1
ATOM 1584 C C . ALA A 1 201 ? 8.036 8.455 38.315 1.00 23.77 200 ALA A C 1
ATOM 1585 O O . ALA A 1 201 ? 6.854 8.630 38.026 1.00 22.57 200 ALA A O 1
ATOM 1587 N N . ASP A 1 202 ? 8.453 8.006 39.495 1.00 22.49 201 ASP A N 1
ATOM 1588 C CA . ASP A 1 202 ? 7.504 7.657 40.551 1.00 21.29 201 ASP A CA 1
ATOM 1589 C C . ASP A 1 202 ? 6.899 8.927 41.086 1.00 22.66 201 ASP A C 1
ATOM 1590 O O . ASP A 1 202 ? 5.731 8.992 41.408 1.00 22.41 201 ASP A O 1
ATOM 1595 N N . LEU A 1 203 ? 7.747 9.931 41.145 1.00 21.66 202 LEU A N 1
ATOM 1596 C CA . LEU A 1 203 ? 7.455 11.225 41.749 1.00 22.46 202 LEU A CA 1
ATOM 1597 C C . LEU A 1 203 ? 8.068 12.341 40.938 1.00 21.67 202 LEU A C 1
ATOM 1598 O O . LEU A 1 203 ? 9.141 12.207 40.402 1.00 20.97 202 LEU A O 1
ATOM 1603 N N . THR A 1 204 ? 7.355 13.443 40.825 1.00 22.55 203 THR A N 1
ATOM 1604 C CA . THR A 1 204 ? 7.857 14.601 40.068 1.00 22.25 203 THR A CA 1
ATOM 1605 C C . THR A 1 204 ? 7.803 15.834 40.923 1.00 22.79 203 THR A C 1
ATOM 1606 O O . THR A 1 204 ? 6.793 16.154 41.549 1.00 22.37 203 THR A O 1
ATOM 1610 N N . TRP A 1 205 ? 8.914 16.531 40.921 1.00 25.44 204 TRP A N 1
ATOM 1611 C CA . TRP A 1 205 ? 9.053 17.787 41.619 1.00 29.46 204 TRP A CA 1
ATOM 1612 C C . TRP A 1 205 ? 9.284 18.887 40.591 1.00 32.15 204 TRP A C 1
ATOM 1613 O O . TRP A 1 205 ? 10.066 18.727 39.675 1.00 28.48 204 TRP A O 1
ATOM 1624 N N . PRO A 1 206 ? 8.615 20.024 40.757 1.00 39.01 205 PRO A N 1
ATOM 1625 C CA . PRO A 1 206 ? 7.829 20.256 41.945 1.00 41.33 205 PRO A CA 1
ATOM 1626 C C . PRO A 1 206 ? 6.379 19.924 41.675 1.00 41.55 205 PRO A C 1
ATOM 1627 O O . PRO A 1 206 ? 5.598 19.790 42.608 1.00 45.09 205 PRO A O 1
ATOM 1631 N N . GLN A 1 207 ? 6.035 19.763 40.404 1.00 41.34 206 GLN A N 1
#